Protein AF-A0A060Z8D7-F1 (afdb_monomer_lite)

Sequence (188 aa):
MSFTVFEPTCLRERLALNVFVTTDNEGQGTLQDNYASASVDVKLPINIVVKGGDSSQYITFPDHKLLEHIYMVENFGDVAAPVNVTFVIPVELDSGYLWNVSLPQTDNSRGKCERKEVFSKQEKNTLFYQHCSGVICHVVGCTIGLSSNNQPTIFKFVGNVSRNSEVRIIVTSYIRFMLLNNVCKHMF

Foldseek 3Di:
DDDDDDCLVPDDQKDKDKFFDDDPPDPPDDDPPRIDMDIDGRDFDKDKDKDWDDWDQWAWPPVGFKGKTKMWIWIQGQDKDKFKKKKKFFQQFPPAKGWPKDFWDWPDPFKDKDKDWDDLDDDPPDPNCVQQPPTTIIMIIMIGIHHNPGDITMTMIMTGIDHPDRDGDIDRTPRDMDIDGPPPPPDD

pLDDT: mean 73.69, std 17.07, range [25.33, 92.94]

Radius of gyration: 25.99 Å; chains: 1; bounding box: 63×30×80 Å

InterPro domains:
  IPR032695 Integrin domain superfamily [SSF69179] (66-156)
  IPR048633 Integrin alpha-X-like, third Ig-like domain [PF21520] (46-163)

Secondary structure (DSSP, 8-state):
-----S-GGGS-SEEEEEEE---TT--SS--TTSEEEEEEE------EEEEE-S----EEETT--EEEEEEEEEE-SSS-EEEEEEEEEESEEGGGEEEEEPPPEESSS-EEEEEEEE-TTS-TTSTTHHHHTTS-EEEEEEEEEE-SS--PEEEEEEEEEEESS---EEE------EEEEE------

Organism: Oncorhynchus mykiss (NCBI:txid8022)

Structure (mmCIF, N/CA/C/O backbone):
data_AF-A0A060Z8D7-F1
#
_entry.id   AF-A0A060Z8D7-F1
#
loop_
_atom_site.group_PDB
_atom_site.id
_atom_site.type_symbol
_atom_site.label_atom_id
_atom_site.label_alt_id
_atom_site.label_comp_id
_atom_site.label_asym_id
_atom_site.label_entity_id
_atom_site.label_seq_id
_atom_site.pdbx_PDB_ins_code
_atom_site.Cartn_x
_atom_site.Cartn_y
_atom_site.Cartn_z
_atom_site.occupancy
_atom_site.B_iso_or_equiv
_atom_site.auth_seq_id
_atom_site.auth_comp_id
_atom_site.auth_asym_id
_atom_site.auth_atom_id
_atom_site.pdbx_PDB_model_num
ATOM 1 N N . MET A 1 1 ? 15.139 -8.809 -36.696 1.00 66.69 1 MET A N 1
ATOM 2 C CA . MET A 1 1 ? 16.109 -8.796 -35.580 1.00 66.69 1 MET A CA 1
ATOM 3 C C . MET A 1 1 ? 15.331 -8.567 -34.296 1.00 66.69 1 MET A C 1
ATOM 5 O O . MET A 1 1 ? 14.403 -7.769 -34.325 1.00 66.69 1 MET A O 1
ATOM 9 N N . SER A 1 2 ? 15.645 -9.283 -33.220 1.00 86.38 2 SER A N 1
ATOM 10 C CA . SER A 1 2 ? 14.956 -9.168 -31.928 1.00 86.38 2 SER A CA 1
ATOM 11 C C . SER A 1 2 ? 15.980 -9.169 -30.801 1.00 86.38 2 SER A C 1
ATOM 13 O O . SER A 1 2 ? 16.958 -9.911 -30.869 1.00 86.38 2 SER A O 1
ATOM 15 N N . PHE A 1 3 ? 15.736 -8.361 -29.773 1.00 85.25 3 PHE A N 1
ATOM 16 C CA . PHE A 1 3 ? 16.567 -8.277 -28.576 1.00 85.25 3 PHE A CA 1
ATOM 17 C C . PHE A 1 3 ? 15.751 -8.730 -27.364 1.00 85.25 3 PHE A C 1
ATOM 19 O O . PHE A 1 3 ? 14.566 -8.410 -27.270 1.00 85.25 3 PHE A O 1
ATOM 26 N N . THR A 1 4 ? 16.394 -9.437 -26.437 1.00 88.00 4 THR A N 1
ATOM 27 C CA . THR A 1 4 ? 15.800 -9.862 -25.162 1.00 88.00 4 THR A CA 1
ATOM 28 C C . THR A 1 4 ? 16.601 -9.252 -24.020 1.00 88.00 4 THR A C 1
ATOM 30 O O . THR A 1 4 ? 17.830 -9.283 -24.039 1.00 88.00 4 THR A O 1
ATOM 33 N N . VAL A 1 5 ? 15.906 -8.703 -23.025 1.00 84.31 5 VAL A N 1
ATOM 34 C CA . VAL A 1 5 ? 16.510 -8.115 -21.824 1.00 84.31 5 VAL A CA 1
ATOM 35 C C . VAL A 1 5 ? 16.409 -9.124 -20.682 1.00 84.31 5 VAL A C 1
ATOM 37 O O . VAL A 1 5 ? 15.304 -9.524 -20.329 1.00 84.31 5 VAL A O 1
ATOM 40 N N . PHE A 1 6 ? 17.545 -9.528 -20.107 1.00 78.19 6 PHE A N 1
ATOM 41 C CA . PHE A 1 6 ? 17.598 -10.560 -19.060 1.00 78.19 6 PHE A CA 1
ATOM 42 C C . PHE A 1 6 ? 17.633 -10.006 -17.623 1.00 78.19 6 PHE A C 1
ATOM 44 O O . PHE A 1 6 ? 17.295 -10.730 -16.696 1.00 78.19 6 PHE A O 1
ATOM 51 N N . GLU A 1 7 ? 17.955 -8.722 -17.430 1.00 81.31 7 GLU A N 1
ATOM 52 C CA . GLU A 1 7 ? 18.023 -8.080 -16.105 1.00 81.31 7 GLU A CA 1
ATOM 53 C C . GLU A 1 7 ? 17.434 -6.658 -16.145 1.00 81.31 7 GLU A C 1
ATOM 55 O O . GLU A 1 7 ? 18.165 -5.664 -16.117 1.00 81.31 7 GLU A O 1
ATOM 60 N N . PRO A 1 8 ? 16.100 -6.516 -16.243 1.00 76.69 8 PRO A N 1
ATOM 61 C CA . PRO A 1 8 ? 15.471 -5.202 -16.363 1.00 76.69 8 PRO A CA 1
ATOM 62 C C . PRO A 1 8 ? 15.693 -4.318 -15.126 1.00 76.69 8 PRO A C 1
ATOM 64 O O . PRO A 1 8 ? 15.663 -3.099 -15.243 1.00 76.69 8 PRO A O 1
ATOM 67 N N . THR A 1 9 ? 15.963 -4.906 -13.958 1.00 76.50 9 THR A N 1
ATOM 68 C CA . THR A 1 9 ? 16.245 -4.197 -12.698 1.00 76.50 9 THR A CA 1
ATOM 69 C C . THR A 1 9 ? 17.566 -3.430 -12.699 1.00 76.50 9 THR A C 1
ATOM 71 O O . THR A 1 9 ? 17.699 -2.462 -11.955 1.00 76.50 9 THR A O 1
ATOM 74 N N . CYS A 1 10 ? 18.528 -3.829 -13.534 1.00 80.25 10 CYS A N 1
ATOM 75 C CA . CYS A 1 10 ? 19.809 -3.139 -13.703 1.00 80.25 10 CYS A CA 1
ATOM 76 C C . CYS A 1 10 ? 19.703 -1.933 -14.653 1.00 80.25 10 CYS A C 1
ATOM 78 O O . CYS A 1 10 ? 20.641 -1.137 -14.762 1.00 80.25 10 CYS A O 1
ATOM 80 N N . LEU A 1 11 ? 18.581 -1.798 -15.366 1.00 82.62 11 LEU A N 1
ATOM 81 C CA . LEU A 1 11 ? 18.357 -0.697 -16.289 1.00 82.62 11 LEU A CA 1
ATOM 82 C C . LEU A 1 11 ? 17.953 0.575 -15.540 1.00 82.62 11 LEU A C 1
ATOM 84 O O . LEU A 1 11 ? 17.251 0.553 -14.531 1.00 82.62 11 LEU A O 1
ATOM 88 N N . ARG A 1 12 ? 18.398 1.713 -16.077 1.00 82.94 12 ARG A N 1
ATOM 89 C CA . ARG A 1 12 ? 17.943 3.038 -15.641 1.00 82.94 12 ARG A CA 1
ATOM 90 C C . ARG A 1 12 ? 16.541 3.313 -16.185 1.00 82.94 12 ARG A C 1
ATOM 92 O O . ARG A 1 12 ? 15.994 2.520 -16.937 1.00 82.94 12 ARG A O 1
ATOM 99 N N . GLU A 1 13 ? 16.009 4.491 -15.877 1.00 86.44 13 GLU A N 1
ATOM 100 C CA . GLU A 1 13 ? 14.692 4.964 -16.330 1.00 86.44 13 GLU A CA 1
ATOM 101 C C . GLU A 1 13 ? 14.484 4.882 -17.850 1.00 86.44 13 GLU A C 1
ATOM 103 O O . GLU A 1 13 ? 13.353 4.743 -18.310 1.00 86.44 13 GLU A O 1
ATOM 108 N N . ARG A 1 14 ? 15.564 4.954 -18.640 1.00 89.75 14 ARG A N 1
ATOM 109 C CA . ARG A 1 14 ? 15.523 4.848 -20.100 1.00 89.75 14 ARG A CA 1
ATOM 110 C C . ARG A 1 14 ? 16.598 3.913 -20.629 1.00 89.75 14 ARG A C 1
ATOM 112 O O . ARG A 1 14 ? 17.764 4.012 -20.246 1.00 89.75 14 ARG A O 1
ATOM 119 N N . LEU A 1 15 ? 16.202 3.065 -21.571 1.00 90.00 15 LEU A N 1
ATOM 120 C CA . LEU A 1 15 ? 17.093 2.267 -22.402 1.00 90.00 15 LEU A CA 1
ATOM 121 C C . LEU A 1 15 ? 17.320 3.009 -23.721 1.00 90.00 15 LEU A C 1
ATOM 123 O O . LEU A 1 15 ? 16.375 3.194 -24.485 1.00 90.00 15 LEU A O 1
ATOM 127 N N . ALA A 1 16 ? 18.555 3.433 -23.983 1.00 91.50 16 ALA A N 1
ATOM 128 C CA . ALA A 1 16 ? 18.935 4.052 -25.249 1.00 91.50 16 ALA A CA 1
ATOM 129 C C . ALA A 1 16 ? 19.430 2.988 -26.238 1.00 91.50 16 ALA A C 1
ATOM 131 O O . ALA A 1 16 ? 20.279 2.164 -25.896 1.00 91.50 16 ALA A O 1
ATOM 132 N N . LEU A 1 17 ? 18.912 3.028 -27.462 1.00 90.94 17 LEU A N 1
ATOM 133 C CA . LEU A 1 17 ? 19.346 2.214 -28.586 1.00 90.94 17 LEU A CA 1
ATOM 134 C C . LEU A 1 17 ? 19.958 3.133 -29.638 1.00 90.94 17 LEU A C 1
ATOM 136 O O . LEU A 1 17 ? 19.270 3.992 -30.181 1.00 90.94 17 LEU A O 1
ATOM 140 N N . ASN A 1 18 ? 21.231 2.906 -29.941 1.00 91.56 18 ASN A N 1
ATOM 141 C CA . ASN A 1 18 ? 21.975 3.645 -30.950 1.00 91.56 18 ASN A CA 1
ATOM 142 C C . ASN A 1 18 ? 22.331 2.694 -32.091 1.00 91.56 18 ASN A C 1
ATOM 144 O O . ASN A 1 18 ? 22.873 1.616 -31.846 1.00 91.56 18 ASN A O 1
ATOM 148 N N . VAL A 1 19 ? 22.026 3.090 -33.322 1.00 89.62 19 VAL A N 1
ATOM 149 C CA . VAL A 1 19 ? 22.274 2.296 -34.525 1.00 89.62 19 VAL A CA 1
ATOM 150 C C . VAL A 1 19 ? 23.128 3.114 -35.479 1.00 89.62 19 VAL A C 1
ATOM 152 O O . VAL A 1 19 ? 22.835 4.280 -35.736 1.00 89.62 19 VAL A O 1
ATOM 155 N N . PHE A 1 20 ? 24.171 2.475 -36.000 1.00 88.75 20 PHE A N 1
ATOM 156 C CA . PHE A 1 20 ? 25.057 3.029 -37.013 1.00 88.75 20 PHE A CA 1
ATOM 157 C C . PHE A 1 20 ? 25.042 2.112 -38.229 1.00 88.75 20 PHE A C 1
ATOM 159 O O . PHE A 1 20 ? 25.075 0.887 -38.081 1.00 88.75 20 PHE A O 1
ATOM 166 N N . VAL A 1 21 ? 25.003 2.702 -39.417 1.00 85.75 21 VAL A N 1
ATOM 167 C CA . VAL A 1 21 ? 25.183 1.986 -40.681 1.00 85.75 21 VAL A CA 1
ATOM 168 C C . VAL A 1 21 ? 26.556 2.348 -41.231 1.00 85.75 21 VAL A C 1
ATOM 170 O O . VAL A 1 21 ? 26.904 3.519 -41.301 1.00 85.75 21 VAL A O 1
ATOM 173 N N . THR A 1 22 ? 27.345 1.344 -41.599 1.00 81.00 22 THR A N 1
ATOM 174 C CA . THR A 1 22 ? 28.684 1.530 -42.173 1.00 81.00 22 THR A CA 1
ATOM 175 C C . THR A 1 22 ? 28.774 0.786 -43.496 1.00 81.00 22 THR A C 1
ATOM 177 O O . THR A 1 22 ? 28.262 -0.332 -43.600 1.00 81.00 22 THR A O 1
ATOM 180 N N . THR A 1 23 ? 29.446 1.366 -44.491 1.00 80.06 23 THR A N 1
ATOM 181 C CA . THR A 1 23 ? 29.718 0.694 -45.774 1.00 80.06 23 THR A CA 1
ATOM 182 C C . THR A 1 23 ? 31.203 0.750 -46.114 1.00 80.06 23 THR A C 1
ATOM 184 O O . THR A 1 23 ? 31.882 1.709 -45.765 1.00 80.06 23 THR A O 1
ATOM 187 N N . ASP A 1 24 ? 31.711 -0.228 -46.861 1.00 81.81 24 ASP A N 1
ATOM 188 C CA . ASP A 1 24 ? 33.124 -0.238 -47.276 1.00 81.81 24 ASP A CA 1
ATOM 189 C C . ASP A 1 24 ? 33.464 0.855 -48.317 1.00 81.81 24 ASP A C 1
ATOM 191 O O . ASP A 1 24 ? 34.633 1.092 -48.613 1.00 81.81 24 ASP A O 1
ATOM 195 N N . ASN A 1 25 ? 32.451 1.537 -48.871 1.00 75.94 25 ASN A N 1
ATOM 196 C CA . ASN A 1 25 ? 32.604 2.625 -49.846 1.00 75.94 25 ASN A CA 1
ATOM 197 C C . ASN A 1 25 ? 32.671 4.017 -49.195 1.00 75.94 25 ASN A C 1
ATOM 199 O O . ASN A 1 25 ? 32.851 5.023 -49.883 1.00 75.94 25 ASN A O 1
ATOM 203 N N . GLU A 1 26 ? 32.491 4.092 -47.880 1.00 67.88 26 GLU A N 1
ATOM 204 C CA . GLU A 1 26 ? 32.531 5.332 -47.121 1.00 67.88 26 GLU A CA 1
ATOM 205 C C . GLU A 1 26 ? 33.989 5.694 -46.763 1.00 67.88 26 GLU A C 1
ATOM 207 O O . GLU A 1 26 ? 34.658 4.999 -46.002 1.00 67.88 26 GLU A O 1
ATOM 212 N N . GLY A 1 27 ? 34.517 6.785 -47.336 1.00 66.12 27 GLY A N 1
ATOM 213 C CA . GLY A 1 27 ? 35.836 7.330 -46.967 1.00 66.12 27 GLY A CA 1
ATOM 214 C C . GLY A 1 27 ? 35.856 7.951 -45.556 1.00 66.12 27 GLY A C 1
ATOM 215 O O . GLY A 1 27 ? 34.818 8.049 -44.913 1.00 66.12 27 GLY A O 1
ATOM 216 N N . GLN A 1 28 ? 37.016 8.440 -45.082 1.00 60.34 28 GLN A N 1
ATOM 217 C CA . GLN A 1 28 ? 37.244 8.992 -43.717 1.00 60.34 28 GLN A CA 1
ATOM 218 C C . GLN A 1 28 ? 36.397 10.231 -43.301 1.00 60.34 28 GLN A C 1
ATOM 220 O O . GLN A 1 28 ? 36.697 10.884 -42.304 1.00 60.34 28 GLN A O 1
ATOM 225 N N . GLY A 1 29 ? 35.330 10.563 -44.022 1.00 61.56 29 GLY A N 1
ATOM 226 C CA . GLY A 1 29 ? 34.386 11.625 -43.682 1.00 61.56 29 GLY A CA 1
ATOM 227 C C . GLY A 1 29 ? 32.976 11.234 -44.107 1.00 61.56 29 GLY A C 1
ATOM 228 O O . GLY A 1 29 ? 32.523 11.634 -45.175 1.00 61.56 29 GLY A O 1
ATOM 229 N N . THR A 1 30 ? 32.309 10.416 -43.298 1.00 59.47 30 THR A N 1
ATOM 230 C CA . THR A 1 30 ? 30.947 9.925 -43.552 1.00 59.47 30 THR A CA 1
ATOM 231 C C . THR A 1 30 ? 29.884 10.920 -43.093 1.00 59.47 30 THR A C 1
ATOM 233 O O . THR A 1 30 ? 30.077 11.648 -42.117 1.00 59.47 30 THR A O 1
ATOM 236 N N . LEU A 1 31 ? 28.774 10.966 -43.831 1.00 64.00 31 LEU A N 1
ATOM 237 C CA . LEU A 1 31 ? 27.649 11.891 -43.668 1.00 64.00 31 LEU A CA 1
ATOM 238 C C . LEU A 1 31 ? 26.934 11.688 -42.313 1.00 64.00 31 LEU A C 1
ATOM 240 O O . LEU A 1 31 ? 26.904 10.589 -41.768 1.00 64.00 31 LEU A O 1
ATOM 244 N N . GLN A 1 32 ? 26.354 12.759 -41.754 1.00 66.06 32 GLN A N 1
ATOM 245 C CA . GLN A 1 32 ? 25.677 12.752 -40.439 1.00 66.06 32 GLN A CA 1
ATOM 246 C C . GLN A 1 32 ? 24.381 11.914 -40.385 1.00 66.06 32 GLN A C 1
ATOM 248 O O . GLN A 1 32 ? 23.737 11.853 -39.339 1.00 66.06 32 GLN A O 1
ATOM 253 N N . ASP A 1 33 ? 23.966 11.302 -41.492 1.00 76.62 33 ASP A N 1
ATOM 254 C CA . ASP A 1 33 ? 22.702 10.578 -41.651 1.00 76.62 33 ASP A CA 1
ATOM 255 C C . ASP A 1 33 ? 22.818 9.060 -41.432 1.00 76.62 33 ASP A C 1
ATOM 257 O O . ASP A 1 33 ? 21.812 8.353 -41.474 1.00 76.62 33 ASP A O 1
ATOM 261 N N . ASN A 1 34 ? 24.013 8.546 -41.132 1.00 85.19 34 ASN A N 1
ATOM 262 C CA . ASN A 1 34 ? 24.239 7.123 -40.869 1.00 85.19 34 ASN A CA 1
ATOM 263 C C . ASN A 1 34 ? 23.949 6.695 -39.417 1.00 85.19 34 ASN A C 1
ATOM 265 O O . ASN A 1 34 ? 24.181 5.538 -39.051 1.00 85.19 34 ASN A O 1
ATOM 269 N N . TYR A 1 35 ? 23.442 7.618 -38.598 1.00 88.69 35 TYR A N 1
ATOM 270 C CA . TYR A 1 35 ? 23.151 7.419 -37.186 1.00 88.69 35 TYR A CA 1
ATOM 271 C C . TYR A 1 35 ? 21.669 7.614 -36.881 1.00 88.69 35 TYR A C 1
ATOM 273 O O . TYR A 1 35 ? 21.059 8.617 -37.251 1.00 88.69 35 TYR A O 1
ATOM 281 N N . ALA A 1 36 ? 21.116 6.691 -36.103 1.00 90.69 36 ALA A N 1
ATOM 282 C CA . ALA A 1 36 ? 19.812 6.853 -35.485 1.00 90.69 36 ALA A CA 1
ATOM 283 C C . ALA A 1 36 ? 19.875 6.469 -34.009 1.00 90.69 36 ALA A C 1
ATOM 285 O O . ALA A 1 36 ? 20.537 5.500 -33.628 1.00 90.69 36 ALA A O 1
ATOM 286 N N . SER A 1 37 ? 19.132 7.200 -33.182 1.00 92.94 37 SER A N 1
ATOM 287 C CA . SER A 1 37 ? 18.909 6.838 -31.789 1.00 92.94 37 SER A CA 1
ATOM 288 C C . SER A 1 37 ? 17.428 6.764 -31.458 1.00 92.94 37 SER A C 1
ATOM 290 O O . SER A 1 37 ? 16.600 7.515 -31.975 1.00 92.94 37 SER A O 1
ATOM 292 N N . ALA A 1 38 ? 17.100 5.840 -30.567 1.00 92.69 38 ALA A N 1
ATOM 293 C CA . ALA A 1 38 ? 15.785 5.700 -29.972 1.00 92.69 38 ALA A CA 1
ATOM 294 C C . ALA A 1 38 ? 15.936 5.451 -28.471 1.00 92.69 38 ALA A C 1
ATOM 296 O O . ALA A 1 38 ? 16.968 4.971 -28.004 1.00 92.69 38 ALA A O 1
ATOM 297 N N . SER A 1 39 ? 14.895 5.759 -27.705 1.00 92.81 39 SER A N 1
ATOM 298 C CA . SER A 1 39 ? 14.850 5.455 -26.278 1.00 92.81 39 SER A CA 1
ATOM 299 C C . SER A 1 39 ? 13.537 4.799 -25.902 1.00 92.81 39 SER A C 1
ATOM 301 O O . SER A 1 39 ? 12.485 5.191 -26.404 1.00 92.81 39 SER A O 1
ATOM 303 N N . VAL A 1 40 ? 13.601 3.849 -24.978 1.00 91.12 40 VAL A N 1
ATOM 304 C CA . VAL A 1 40 ? 12.431 3.183 -24.409 1.00 91.12 40 VAL A CA 1
ATOM 305 C C . VAL A 1 40 ? 12.409 3.446 -22.912 1.00 91.12 40 VAL A C 1
ATOM 307 O O . VAL A 1 40 ? 13.414 3.222 -22.234 1.00 91.12 40 VAL A O 1
ATOM 310 N N . ASP A 1 41 ? 11.277 3.928 -22.400 1.00 91.12 41 ASP A N 1
ATOM 311 C CA . ASP A 1 41 ? 11.088 4.089 -20.959 1.00 91.12 41 ASP A CA 1
ATOM 312 C C . ASP A 1 41 ? 11.029 2.712 -20.290 1.00 91.12 41 ASP A C 1
ATOM 314 O O . ASP A 1 41 ? 10.267 1.826 -20.691 1.00 91.12 41 ASP A O 1
ATOM 318 N N . VAL A 1 42 ? 11.834 2.534 -19.249 1.00 88.25 42 VAL A N 1
ATOM 319 C CA . VAL A 1 42 ? 11.901 1.300 -18.475 1.00 88.25 42 VAL A CA 1
ATOM 320 C C . VAL A 1 42 ? 10.947 1.422 -17.299 1.00 88.25 42 VAL A C 1
ATOM 322 O O . VAL A 1 42 ? 11.085 2.297 -16.446 1.00 88.25 42 VAL A O 1
ATOM 325 N N . LYS A 1 43 ? 9.974 0.514 -17.236 1.00 85.06 43 LYS A N 1
ATOM 326 C CA . LYS A 1 43 ? 9.065 0.375 -16.097 1.00 85.06 43 LYS A CA 1
ATOM 327 C C . LYS A 1 43 ? 9.290 -0.978 -15.450 1.00 85.06 43 LYS A C 1
ATOM 329 O O . LYS A 1 43 ? 9.245 -2.005 -16.124 1.00 85.06 43 LYS A O 1
ATOM 334 N N . LEU A 1 44 ? 9.528 -0.964 -14.144 1.00 82.81 44 LEU A N 1
ATOM 335 C CA . LEU A 1 44 ? 9.738 -2.178 -13.371 1.00 82.81 44 LEU A CA 1
ATOM 336 C C . LEU A 1 44 ? 8.393 -2.738 -12.893 1.00 82.81 44 LEU A C 1
ATOM 338 O O . LEU A 1 44 ? 7.577 -1.980 -12.357 1.00 82.81 44 LEU A O 1
ATOM 342 N N . PRO A 1 45 ? 8.135 -4.042 -13.079 1.00 80.94 45 PRO A N 1
ATOM 343 C CA . PRO A 1 45 ? 6.914 -4.658 -12.594 1.00 80.94 45 PRO A CA 1
ATOM 344 C C . PRO A 1 45 ? 6.967 -4.768 -11.066 1.00 80.94 45 PRO A C 1
ATOM 346 O O . PRO A 1 45 ? 7.843 -5.419 -10.502 1.00 80.94 45 PRO A O 1
ATOM 349 N N . ILE A 1 46 ? 6.002 -4.141 -10.400 1.00 83.50 46 ILE A N 1
ATOM 350 C CA . ILE A 1 46 ? 5.753 -4.295 -8.964 1.00 83.50 46 ILE A CA 1
ATOM 351 C C . ILE A 1 46 ? 4.385 -4.948 -8.777 1.00 83.50 46 ILE A C 1
ATOM 353 O O . ILE A 1 46 ? 3.451 -4.657 -9.527 1.00 83.50 46 ILE A O 1
ATOM 357 N N . ASN A 1 47 ? 4.253 -5.827 -7.786 1.00 86.94 47 ASN A N 1
ATOM 358 C CA . ASN A 1 47 ? 3.000 -6.527 -7.515 1.00 86.94 47 ASN A CA 1
ATOM 359 C C . ASN A 1 47 ? 2.701 -6.484 -6.018 1.00 86.94 47 ASN A C 1
ATOM 361 O O . ASN A 1 47 ? 3.175 -7.318 -5.254 1.00 86.94 47 ASN A O 1
ATOM 365 N N . ILE A 1 48 ? 1.935 -5.480 -5.599 1.00 85.38 48 ILE A N 1
ATOM 366 C CA . ILE A 1 48 ? 1.635 -5.241 -4.188 1.00 85.38 48 ILE A CA 1
ATOM 367 C C . ILE A 1 48 ? 0.238 -5.766 -3.880 1.00 85.38 48 ILE A C 1
ATOM 369 O O . ILE A 1 48 ? -0.745 -5.348 -4.493 1.00 85.38 48 ILE A O 1
ATOM 373 N N . VAL A 1 49 ? 0.151 -6.641 -2.886 1.00 87.19 49 VAL A N 1
ATOM 374 C CA . VAL A 1 49 ? -1.096 -7.227 -2.406 1.00 87.19 49 VAL A CA 1
ATOM 375 C C . VAL A 1 49 ? -1.339 -6.791 -0.971 1.00 87.19 49 VAL A C 1
ATOM 377 O O . VAL A 1 49 ? -0.430 -6.738 -0.144 1.00 87.19 49 VAL A O 1
ATOM 380 N N . VAL A 1 50 ? -2.600 -6.496 -0.676 1.00 86.25 50 VAL A N 1
ATOM 381 C CA . VAL A 1 50 ? -3.061 -6.117 0.653 1.00 86.25 50 VAL A CA 1
ATOM 382 C C . VAL A 1 50 ? -4.105 -7.125 1.113 1.00 86.25 50 VAL A C 1
ATOM 384 O O . VAL A 1 50 ? -5.042 -7.425 0.374 1.00 86.25 50 VAL A O 1
ATOM 387 N N . LYS A 1 51 ? -3.942 -7.656 2.324 1.00 86.75 51 LYS A N 1
ATOM 388 C CA . LYS A 1 51 ? -4.811 -8.686 2.907 1.00 86.75 51 LYS A CA 1
ATOM 389 C C . LYS A 1 51 ? -5.225 -8.291 4.323 1.00 86.75 51 LYS A C 1
ATOM 391 O O . LYS A 1 51 ? -4.456 -7.651 5.040 1.00 86.75 51 LYS A O 1
ATOM 396 N N . GLY A 1 52 ? -6.429 -8.690 4.726 1.00 82.75 52 GLY A N 1
ATOM 397 C CA . GLY A 1 52 ? -6.814 -8.705 6.138 1.00 82.75 52 GLY A CA 1
ATOM 398 C C . GLY A 1 52 ? -6.194 -9.918 6.833 1.00 82.75 52 GLY A C 1
ATOM 399 O O . GLY A 1 52 ? -6.163 -10.999 6.249 1.00 82.75 52 GLY A O 1
ATOM 400 N N . GLY A 1 53 ? -5.679 -9.721 8.044 1.00 83.88 53 GLY A N 1
ATOM 401 C CA . GLY A 1 53 ? -5.239 -10.794 8.936 1.00 83.88 53 GLY A CA 1
ATOM 402 C C . GLY A 1 53 ? -6.326 -11.191 9.937 1.00 83.88 53 GLY A C 1
ATOM 403 O O . GLY A 1 53 ? -7.471 -10.735 9.842 1.00 83.88 53 GLY A O 1
ATOM 404 N N . ASP A 1 54 ? -5.941 -11.994 10.928 1.00 86.25 54 ASP A N 1
ATOM 405 C CA . ASP A 1 54 ? -6.826 -12.493 11.988 1.00 86.25 54 ASP A CA 1
ATOM 406 C C . ASP A 1 54 ? -7.284 -11.361 12.914 1.00 86.25 54 ASP A C 1
ATOM 408 O O . ASP A 1 54 ? -6.672 -11.043 13.929 1.00 86.25 54 ASP A O 1
ATOM 412 N N . SER A 1 55 ? -8.372 -10.707 12.517 1.00 86.06 55 SER A N 1
ATOM 413 C CA . SER A 1 55 ? -8.964 -9.586 13.240 1.00 86.06 55 SER A CA 1
ATOM 414 C C . SER A 1 55 ? -10.063 -10.058 14.191 1.00 86.06 55 SER A C 1
ATOM 416 O O . SER A 1 55 ? -10.678 -11.109 14.001 1.00 86.06 55 SER A O 1
ATOM 418 N N . SER A 1 56 ? -10.358 -9.239 15.197 1.00 82.88 56 SER A N 1
ATOM 419 C CA . SER A 1 56 ? -11.508 -9.431 16.078 1.00 82.88 56 SER A CA 1
ATOM 420 C C . SER A 1 56 ? -12.802 -9.433 15.263 1.00 82.88 56 SER A C 1
ATOM 422 O O . SER A 1 56 ? -13.101 -8.469 14.561 1.00 82.88 56 SER A O 1
ATOM 424 N N . GLN A 1 57 ? -13.581 -10.511 15.360 1.00 77.69 57 GLN A N 1
ATOM 425 C CA . GLN A 1 57 ? -14.863 -10.620 14.651 1.00 77.69 57 GLN A CA 1
ATOM 426 C C . GLN A 1 57 ? -16.017 -9.973 15.424 1.00 77.69 57 GLN A C 1
ATOM 428 O O . GLN A 1 57 ? -16.960 -9.451 14.834 1.00 77.69 57 GLN A O 1
ATOM 433 N N . TYR A 1 58 ? -15.955 -10.027 16.753 1.00 75.62 58 TYR A N 1
ATOM 434 C CA . TYR A 1 58 ? -16.943 -9.452 17.654 1.00 75.62 58 TYR A CA 1
ATOM 435 C C . TYR A 1 58 ? -16.295 -9.133 19.000 1.00 75.62 58 TYR A C 1
ATOM 437 O O . TYR A 1 58 ? -15.257 -9.694 19.356 1.00 75.62 58 TYR A O 1
ATOM 445 N N . ILE A 1 59 ? -16.944 -8.254 19.761 1.00 78.38 59 ILE A N 1
ATOM 446 C CA . ILE A 1 59 ? -16.589 -7.956 21.148 1.00 78.38 59 ILE A CA 1
ATOM 447 C C . ILE A 1 59 ? -17.828 -8.077 22.040 1.00 78.38 59 ILE A C 1
ATOM 449 O O . ILE A 1 59 ? -18.957 -7.817 21.609 1.00 78.38 59 ILE A O 1
ATOM 453 N N . THR A 1 60 ? -17.623 -8.450 23.300 1.00 73.56 60 THR A N 1
ATOM 454 C CA . THR A 1 60 ? -18.705 -8.581 24.283 1.00 73.56 60 THR A CA 1
ATOM 455 C C . THR A 1 60 ? -18.663 -7.390 25.227 1.00 73.56 60 THR A C 1
ATOM 457 O O . THR A 1 60 ? -17.822 -7.348 26.113 1.00 73.56 60 THR A O 1
ATOM 460 N N . PHE A 1 61 ?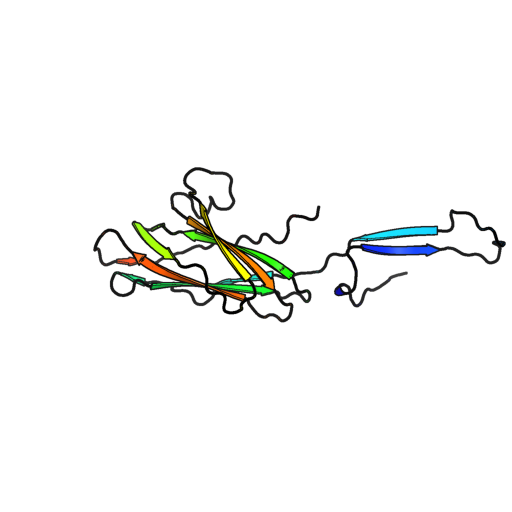 -19.553 -6.410 25.085 1.00 70.88 61 PHE A N 1
ATOM 461 C CA . PHE A 1 61 ? -19.519 -5.217 25.935 1.00 70.88 61 PHE A CA 1
ATOM 462 C C . PHE A 1 61 ? -20.406 -5.374 27.189 1.00 70.88 61 PHE A C 1
ATOM 464 O O . PHE A 1 61 ? -21.557 -5.801 27.058 1.00 70.88 61 PHE A O 1
ATOM 471 N N . PRO A 1 62 ? -19.945 -4.976 28.395 1.00 72.81 62 PRO A N 1
ATOM 472 C CA . PRO A 1 62 ? -18.690 -4.285 28.705 1.00 72.81 62 PRO A CA 1
ATOM 473 C C . PRO A 1 62 ? -17.519 -5.211 29.076 1.00 72.81 62 PRO A C 1
ATOM 475 O O . PRO A 1 62 ? -16.457 -4.697 29.414 1.00 72.81 62 PRO A O 1
ATOM 478 N N . ASP A 1 63 ? -17.695 -6.530 29.055 1.00 74.75 63 ASP A N 1
ATOM 479 C CA . ASP A 1 63 ? -16.733 -7.485 29.627 1.00 74.75 63 ASP A CA 1
ATOM 480 C C . ASP A 1 63 ? -15.409 -7.561 28.829 1.00 74.75 63 ASP A C 1
ATOM 482 O O . ASP A 1 63 ? -14.320 -7.594 29.400 1.00 74.75 63 ASP A O 1
ATOM 486 N N . HIS A 1 64 ? -15.486 -7.488 27.501 1.00 75.38 64 HIS A N 1
ATOM 487 C CA . HIS A 1 64 ? -14.373 -7.465 26.557 1.00 75.38 64 HIS A CA 1
ATOM 488 C C . HIS A 1 64 ? -14.521 -6.273 25.611 1.00 75.38 64 HIS A C 1
ATOM 490 O O . HIS A 1 64 ? -15.360 -6.267 24.714 1.00 75.38 64 HIS A O 1
ATOM 496 N N . LYS A 1 65 ? -13.698 -5.244 25.827 1.00 83.88 65 LYS A N 1
ATOM 497 C CA . LYS A 1 65 ? -13.748 -3.974 25.079 1.00 83.88 65 LYS A CA 1
ATOM 498 C C . LYS A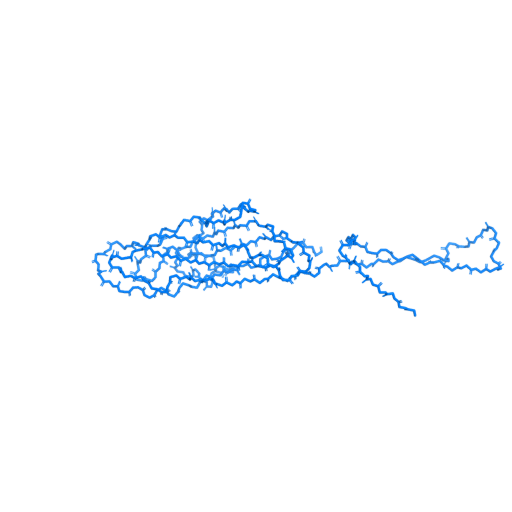 1 65 ? -12.624 -3.817 24.060 1.00 83.88 65 LYS A C 1
ATOM 500 O O . LYS A 1 65 ? -12.630 -2.845 23.314 1.00 83.88 65 LYS A O 1
ATOM 505 N N . LEU A 1 66 ? -11.643 -4.714 24.065 1.00 87.88 66 LEU A N 1
ATOM 506 C CA . LEU A 1 66 ? -10.491 -4.617 23.183 1.00 87.88 66 LEU A CA 1
ATOM 507 C C . LEU A 1 66 ? -10.882 -5.088 21.783 1.00 87.88 66 LEU A C 1
ATOM 509 O O . LEU A 1 66 ? -11.340 -6.214 21.616 1.00 87.88 66 LEU A O 1
ATOM 513 N N . LEU A 1 67 ? -10.689 -4.219 20.801 1.00 86.62 67 LEU A N 1
ATOM 514 C CA . LEU A 1 67 ? -10.935 -4.484 19.395 1.00 86.62 67 LEU A CA 1
ATOM 515 C C . LEU A 1 67 ? -9.609 -4.398 18.637 1.00 86.62 67 LEU A C 1
ATOM 517 O O . LEU A 1 67 ? -8.866 -3.419 18.774 1.00 86.62 67 LEU A O 1
ATOM 521 N N . GLU A 1 68 ? -9.329 -5.427 17.845 1.00 88.81 68 GLU A N 1
ATOM 522 C CA . GLU A 1 68 ? -8.085 -5.587 17.099 1.00 88.81 68 GLU A CA 1
ATOM 523 C C . GLU A 1 68 ? -8.352 -5.836 15.614 1.00 88.81 68 GLU A C 1
ATOM 525 O O . GLU A 1 68 ? -9.164 -6.688 15.258 1.00 88.81 68 GLU A O 1
ATOM 530 N N . HIS A 1 69 ? -7.622 -5.127 14.754 1.00 87.44 69 HIS A N 1
ATOM 531 C CA . HIS A 1 69 ? -7.625 -5.339 13.311 1.00 87.44 69 HIS A CA 1
ATOM 532 C C . HIS A 1 69 ? -6.207 -5.436 12.761 1.00 87.44 69 HIS A C 1
ATOM 534 O O . HIS A 1 69 ? -5.359 -4.584 13.036 1.00 87.44 69 HIS A O 1
ATOM 540 N N . ILE A 1 70 ? -5.975 -6.465 11.949 1.00 88.44 70 ILE A N 1
ATOM 541 C CA . ILE A 1 70 ? -4.670 -6.780 11.373 1.00 88.44 70 ILE A CA 1
ATOM 542 C C . ILE A 1 70 ? -4.736 -6.637 9.854 1.00 88.44 70 ILE A C 1
ATOM 544 O O . ILE A 1 70 ? -5.646 -7.159 9.211 1.00 88.44 70 ILE A O 1
ATOM 548 N N . TYR A 1 71 ? -3.734 -5.975 9.280 1.00 87.75 71 TYR A N 1
ATOM 549 C CA . TYR A 1 71 ? -3.523 -5.870 7.838 1.00 87.75 71 TYR A CA 1
ATOM 550 C C . TYR A 1 71 ? -2.127 -6.327 7.466 1.00 87.75 71 TYR A C 1
ATOM 552 O O . TYR A 1 71 ? -1.167 -6.066 8.184 1.00 87.75 71 TYR A O 1
ATOM 560 N N . MET A 1 72 ? -2.011 -6.963 6.310 1.00 88.00 72 MET A N 1
ATOM 561 C CA . MET A 1 72 ? -0.747 -7.428 5.758 1.00 88.00 72 MET A CA 1
ATOM 562 C C . MET A 1 72 ? -0.565 -6.809 4.378 1.00 88.00 72 MET A C 1
ATOM 564 O O . MET A 1 72 ? -1.443 -6.931 3.523 1.00 88.00 72 MET A O 1
ATOM 568 N N . VAL A 1 73 ? 0.566 -6.142 4.169 1.00 87.50 73 VAL A N 1
ATOM 569 C CA . VAL A 1 73 ? 0.956 -5.572 2.876 1.00 87.50 73 VAL A CA 1
ATOM 570 C C . VAL A 1 73 ? 2.201 -6.295 2.394 1.00 87.50 73 VAL A C 1
ATOM 572 O O . VAL A 1 73 ? 3.217 -6.316 3.083 1.00 87.50 73 VAL A O 1
ATOM 575 N N . GLU A 1 74 ? 2.126 -6.894 1.216 1.00 87.44 74 GLU A N 1
ATOM 576 C CA . GLU A 1 74 ? 3.138 -7.804 0.691 1.00 87.44 74 GLU A CA 1
ATOM 577 C C . GLU A 1 74 ? 3.465 -7.441 -0.757 1.00 87.44 74 GLU A C 1
ATOM 579 O O . GLU A 1 74 ? 2.573 -7.081 -1.523 1.00 87.44 74 GLU A O 1
ATOM 584 N N . ASN A 1 75 ? 4.739 -7.533 -1.137 1.00 87.00 75 ASN A N 1
ATOM 585 C CA . ASN A 1 75 ? 5.168 -7.398 -2.524 1.00 87.00 75 ASN A CA 1
ATOM 586 C C . ASN A 1 75 ? 5.524 -8.782 -3.073 1.00 87.00 75 ASN A C 1
ATOM 588 O O . ASN A 1 75 ? 6.496 -9.382 -2.630 1.00 87.00 75 ASN A O 1
ATOM 592 N N . PHE A 1 76 ? 4.717 -9.251 -4.022 1.00 86.25 76 PHE A N 1
ATOM 593 C CA . PHE A 1 76 ? 4.899 -10.481 -4.796 1.00 86.25 76 PHE A CA 1
ATOM 594 C C . PHE A 1 76 ? 5.747 -10.271 -6.057 1.00 86.25 76 PHE A C 1
ATOM 596 O O . PHE A 1 76 ? 5.909 -11.198 -6.846 1.00 86.25 76 PHE A O 1
ATOM 603 N N . GLY A 1 77 ? 6.191 -9.039 -6.317 1.00 83.56 77 GLY A N 1
ATOM 604 C CA . GLY A 1 77 ? 7.050 -8.717 -7.449 1.00 83.56 77 GLY A CA 1
ATOM 605 C C . GLY A 1 77 ? 8.527 -8.888 -7.111 1.00 83.56 77 GLY A C 1
ATOM 606 O O . GLY A 1 77 ? 8.939 -8.762 -5.960 1.00 83.56 77 GLY A O 1
ATOM 607 N N . ASP A 1 78 ? 9.340 -9.072 -8.148 1.00 83.12 78 ASP A N 1
ATOM 608 C CA . ASP A 1 78 ? 10.789 -9.275 -8.017 1.00 83.12 78 ASP A CA 1
ATOM 609 C C . ASP A 1 78 ? 11.558 -7.987 -7.666 1.00 83.12 78 ASP A C 1
ATOM 611 O O . ASP A 1 78 ? 12.752 -8.014 -7.359 1.00 83.12 78 ASP A O 1
ATOM 615 N N . VAL A 1 79 ? 10.872 -6.840 -7.681 1.00 85.00 79 VAL A N 1
ATOM 616 C CA . VAL A 1 79 ? 11.457 -5.512 -7.478 1.00 85.00 79 VAL A CA 1
ATOM 617 C C . VAL A 1 79 ? 10.982 -4.914 -6.164 1.00 85.00 79 VAL A C 1
ATOM 619 O O . VAL A 1 79 ? 9.784 -4.726 -5.962 1.00 85.00 79 VAL A O 1
ATOM 622 N N . ALA A 1 80 ? 11.923 -4.582 -5.279 1.00 85.75 80 ALA A N 1
ATOM 623 C CA . ALA A 1 80 ? 11.630 -3.867 -4.041 1.00 85.75 80 ALA A CA 1
ATOM 624 C C . ALA A 1 80 ? 11.085 -2.457 -4.331 1.00 85.75 80 ALA A C 1
ATOM 626 O O . ALA A 1 80 ? 11.566 -1.771 -5.232 1.00 85.75 80 ALA A O 1
ATOM 627 N N . ALA A 1 81 ? 10.102 -2.008 -3.550 1.00 82.88 81 ALA A N 1
ATOM 628 C CA . ALA A 1 81 ? 9.427 -0.736 -3.788 1.00 82.88 81 ALA A CA 1
ATOM 629 C C . ALA A 1 81 ? 9.071 -0.012 -2.478 1.00 82.88 81 ALA A C 1
ATOM 631 O O . ALA A 1 81 ? 8.514 -0.632 -1.564 1.00 82.88 81 ALA A O 1
ATOM 632 N N . PRO A 1 82 ? 9.340 1.303 -2.367 1.00 85.06 82 PRO A N 1
ATOM 633 C CA . PRO A 1 82 ? 8.744 2.126 -1.325 1.00 85.06 82 PRO A CA 1
ATOM 634 C C . PRO A 1 82 ? 7.267 2.372 -1.653 1.00 85.06 82 PRO A C 1
ATOM 636 O O . PRO A 1 82 ? 6.923 2.717 -2.785 1.00 85.06 82 PRO A O 1
ATOM 639 N N . VAL A 1 83 ? 6.383 2.211 -0.670 1.00 84.00 83 VAL A N 1
ATOM 640 C CA . VAL A 1 83 ? 4.942 2.416 -0.855 1.00 84.00 83 VAL A CA 1
ATOM 641 C C . VAL A 1 83 ? 4.352 3.262 0.263 1.00 84.00 83 VAL A C 1
ATOM 643 O O . VAL A 1 83 ? 4.780 3.196 1.418 1.00 84.00 83 VAL A O 1
ATOM 646 N N . ASN A 1 84 ? 3.331 4.038 -0.096 1.00 85.69 84 ASN A N 1
ATOM 647 C CA . ASN A 1 84 ? 2.518 4.787 0.848 1.00 85.69 84 ASN A CA 1
ATOM 648 C C . ASN A 1 84 ? 1.186 4.068 1.035 1.00 85.69 84 ASN A C 1
ATOM 650 O O . ASN A 1 84 ? 0.394 3.935 0.102 1.00 85.69 84 ASN A O 1
ATOM 654 N N . VAL A 1 85 ? 0.949 3.622 2.261 1.00 84.50 85 VAL A N 1
ATOM 655 C CA . VAL A 1 85 ? -0.250 2.898 2.666 1.00 84.50 85 VAL A CA 1
ATOM 656 C C . VAL A 1 85 ? -1.112 3.841 3.487 1.00 84.50 85 VAL A C 1
ATOM 658 O O . VAL A 1 85 ? -0.637 4.433 4.452 1.00 84.50 85 VAL A O 1
ATOM 661 N N . THR A 1 86 ? -2.374 4.007 3.101 1.00 83.88 86 THR A N 1
ATOM 662 C CA . THR A 1 86 ? -3.319 4.847 3.846 1.00 83.88 86 THR A CA 1
ATOM 663 C C . THR A 1 86 ? -4.451 3.993 4.387 1.00 83.88 86 THR A C 1
ATOM 665 O O . THR A 1 86 ? -5.148 3.335 3.614 1.00 83.88 86 THR A O 1
ATOM 668 N N . PHE A 1 87 ? -4.636 4.041 5.704 1.00 83.00 87 PHE A N 1
ATOM 669 C CA . PHE A 1 87 ? -5.723 3.396 6.426 1.00 83.00 87 PHE A CA 1
ATOM 670 C C . PHE A 1 87 ? -6.775 4.425 6.813 1.00 83.00 87 PHE A C 1
ATOM 672 O O . PHE A 1 87 ? -6.457 5.487 7.350 1.00 83.00 87 PHE A O 1
ATOM 679 N N . VAL A 1 88 ? -8.032 4.079 6.569 1.00 81.81 88 VAL A N 1
ATOM 680 C CA . VAL A 1 88 ? -9.193 4.885 6.940 1.00 81.81 88 VAL A CA 1
ATOM 681 C C . VAL A 1 88 ? -9.954 4.134 8.017 1.00 81.81 88 VAL A C 1
ATOM 683 O O . VAL A 1 88 ? -10.396 3.008 7.783 1.00 81.81 88 VAL A O 1
ATOM 686 N N . ILE A 1 89 ? -10.057 4.734 9.200 1.00 80.88 89 ILE A N 1
ATOM 687 C CA . ILE A 1 89 ? -10.501 4.046 10.410 1.00 80.88 89 ILE A CA 1
ATOM 688 C C . ILE A 1 89 ? -11.692 4.786 11.017 1.00 80.88 89 ILE A C 1
ATOM 690 O O . ILE A 1 89 ? -11.504 5.919 11.465 1.00 80.88 89 ILE A O 1
ATOM 694 N N . PRO A 1 90 ? -12.890 4.183 11.086 1.00 80.31 90 PRO A N 1
ATOM 695 C CA . PRO A 1 90 ? -14.007 4.785 11.802 1.00 80.31 90 PRO A CA 1
ATOM 696 C C . PRO A 1 90 ? -13.722 4.765 13.306 1.00 80.31 90 PRO A C 1
ATOM 698 O O . PRO A 1 90 ? -13.476 3.708 13.887 1.00 80.31 90 PRO A O 1
ATOM 701 N N . VAL A 1 91 ? -13.737 5.940 13.937 1.00 81.94 91 VAL A N 1
ATOM 702 C CA . VAL A 1 91 ? -13.629 6.051 15.403 1.00 81.94 91 VAL A CA 1
ATOM 703 C C . VAL A 1 91 ? -14.987 6.103 16.074 1.00 81.94 91 VAL A C 1
ATOM 705 O O . VAL A 1 91 ? -15.099 5.785 17.251 1.00 81.94 91 VAL A O 1
ATOM 708 N N . GLU A 1 92 ? -16.020 6.464 15.320 1.00 79.81 92 GLU A N 1
ATOM 709 C CA . GLU A 1 92 ? -17.410 6.301 15.710 1.00 79.81 92 GLU A CA 1
ATOM 710 C C . GLU A 1 92 ? -17.959 5.062 15.001 1.00 79.81 92 GLU A C 1
ATOM 712 O O . GLU A 1 92 ? -18.001 4.991 13.773 1.00 79.81 92 GLU A O 1
ATOM 717 N N . LEU A 1 93 ? -18.304 4.059 15.799 1.00 77.31 93 LEU A N 1
ATOM 718 C CA . LEU A 1 93 ? -18.922 2.815 15.367 1.00 77.31 93 LEU A CA 1
ATOM 719 C C . LEU A 1 93 ? -20.448 2.938 15.475 1.00 77.31 93 LEU A C 1
ATOM 721 O O . LEU A 1 93 ? -20.982 3.833 16.140 1.00 77.31 93 LEU A O 1
ATOM 725 N N . ASP A 1 94 ? -21.157 1.989 14.868 1.00 71.25 94 ASP A N 1
ATOM 726 C CA . ASP A 1 94 ? -22.617 1.919 14.935 1.00 71.25 94 ASP A CA 1
ATOM 727 C C . ASP A 1 94 ? -23.133 1.985 16.380 1.00 71.25 94 ASP A C 1
ATOM 729 O O . ASP A 1 94 ? -22.475 1.560 17.327 1.00 71.25 94 ASP A O 1
ATOM 733 N N . SER A 1 95 ? -24.359 2.477 16.566 1.00 72.75 95 SER A N 1
ATOM 734 C CA . SER A 1 95 ? -25.031 2.519 17.878 1.00 72.75 95 SER A CA 1
ATOM 735 C C . SER A 1 95 ? -24.342 3.382 18.956 1.00 72.75 95 SER A C 1
ATOM 737 O O . SER A 1 95 ? -24.637 3.227 20.151 1.00 72.75 95 SER A O 1
ATOM 739 N N . GLY A 1 96 ? -23.473 4.316 18.551 1.00 75.00 96 GLY A N 1
ATOM 740 C CA . GLY A 1 96 ? -22.843 5.309 19.430 1.00 75.00 96 GLY A CA 1
ATOM 741 C C . GLY A 1 96 ? -21.660 4.771 20.238 1.00 75.00 96 GLY A C 1
ATOM 742 O O . GLY A 1 96 ? -21.365 5.291 21.316 1.00 75.00 96 GLY A O 1
ATOM 743 N N . TYR A 1 97 ? -21.024 3.701 19.758 1.00 80.44 97 TYR A N 1
ATOM 744 C CA . TYR A 1 97 ? -19.773 3.200 20.319 1.00 80.44 97 TYR A CA 1
ATOM 745 C C . TYR A 1 97 ? -18.592 3.983 19.742 1.00 80.44 97 TYR A C 1
ATOM 747 O O . TYR A 1 97 ? -18.585 4.343 18.569 1.00 80.44 97 TYR A O 1
ATOM 755 N N . LEU A 1 98 ? -17.579 4.231 20.564 1.00 85.00 98 LEU A N 1
ATOM 756 C CA . LEU A 1 98 ? -16.358 4.917 20.161 1.00 85.00 98 LEU A CA 1
ATOM 757 C C . LEU A 1 98 ? -15.180 3.957 20.249 1.00 85.00 98 LEU A C 1
ATOM 759 O O . LEU A 1 98 ? -14.999 3.291 21.268 1.00 85.00 98 LEU A O 1
ATOM 763 N N . TRP A 1 99 ? -14.361 3.902 19.204 1.00 86.31 99 TRP A N 1
ATOM 764 C CA . TRP A 1 99 ? -13.139 3.111 19.180 1.00 86.31 99 TRP A CA 1
ATOM 765 C C . TRP A 1 99 ? -11.912 3.996 19.384 1.00 86.31 99 TRP A C 1
ATOM 767 O O . TRP A 1 99 ? -11.497 4.747 18.499 1.00 86.31 99 TRP A O 1
ATOM 777 N N . ASN A 1 100 ? -11.295 3.883 20.562 1.00 88.06 100 ASN A N 1
ATOM 778 C CA . ASN A 1 100 ? -10.037 4.554 20.865 1.00 88.06 100 ASN A CA 1
ATOM 779 C C . ASN A 1 100 ? -8.859 3.746 20.305 1.00 88.06 100 ASN A C 1
ATOM 781 O O . ASN A 1 100 ? -8.192 3.004 21.030 1.00 88.06 100 ASN A O 1
ATOM 785 N N . VAL A 1 101 ? -8.663 3.857 18.993 1.00 86.56 101 VAL A N 1
ATOM 786 C CA . VAL A 1 101 ? -7.635 3.139 18.237 1.00 86.56 101 VAL A CA 1
ATOM 787 C C . VAL A 1 101 ? -6.248 3.765 18.420 1.00 86.56 101 VAL A C 1
ATOM 789 O O . VAL A 1 101 ? -6.061 4.982 18.302 1.00 86.56 101 VAL A O 1
ATOM 792 N N . SER A 1 102 ? -5.238 2.939 18.684 1.00 86.06 102 SER A N 1
ATOM 793 C CA . SER A 1 102 ? -3.830 3.341 18.711 1.00 86.06 102 SER A CA 1
ATOM 794 C C . SER A 1 102 ? -3.243 3.437 17.296 1.00 86.06 102 SER A C 1
ATOM 796 O O . SER A 1 102 ? -3.828 2.980 16.314 1.00 86.06 102 SER A O 1
ATOM 798 N N . LEU A 1 103 ? -2.102 4.118 17.149 1.00 83.81 103 LEU A N 1
ATOM 799 C CA . LEU A 1 103 ? -1.322 4.023 15.911 1.00 83.81 103 LEU A CA 1
ATOM 800 C C . LEU A 1 103 ? -0.828 2.580 15.739 1.00 83.81 103 LEU A C 1
ATOM 802 O O . LEU A 1 103 ? -0.542 1.926 16.746 1.00 83.81 103 LEU A O 1
ATOM 806 N N . PRO A 1 104 ? -0.731 2.081 14.495 1.00 80.50 104 PRO A N 1
ATOM 807 C CA . PRO A 1 104 ? -0.419 0.687 14.277 1.00 80.50 104 PRO A CA 1
ATOM 808 C C . PRO A 1 104 ? 0.998 0.396 14.755 1.00 80.50 104 PRO A C 1
ATOM 810 O O . PRO A 1 104 ? 1.931 1.149 14.469 1.00 80.50 104 PRO A O 1
ATOM 813 N N . GLN A 1 105 ? 1.156 -0.714 15.467 1.00 68.12 105 GLN A N 1
ATOM 814 C CA . GLN A 1 105 ? 2.478 -1.268 15.719 1.00 68.12 105 GLN A CA 1
ATOM 815 C C . GLN A 1 105 ? 2.908 -2.001 14.447 1.00 68.12 105 GLN A C 1
ATOM 817 O O . GLN A 1 105 ? 2.195 -2.880 13.964 1.00 68.12 105 GLN A O 1
ATOM 822 N N . THR A 1 106 ? 4.027 -1.581 13.861 1.00 67.12 106 THR A N 1
ATOM 823 C CA . THR A 1 106 ? 4.657 -2.278 12.737 1.00 67.12 106 THR A CA 1
ATOM 824 C C . THR A 1 106 ? 5.775 -3.153 13.283 1.00 67.12 106 THR A C 1
ATOM 826 O O . THR A 1 106 ? 6.755 -2.621 13.806 1.00 67.12 106 THR A O 1
ATOM 829 N N . ASP A 1 107 ? 5.652 -4.474 13.127 1.00 61.72 107 ASP A N 1
ATOM 830 C CA . ASP A 1 107 ? 6.607 -5.466 13.662 1.00 61.72 107 ASP A CA 1
ATOM 831 C C . ASP A 1 107 ? 8.033 -5.312 13.109 1.00 61.72 107 ASP A C 1
ATOM 833 O O . ASP A 1 107 ? 8.999 -5.807 13.682 1.00 61.72 107 ASP A O 1
ATOM 837 N N . ASN A 1 108 ? 8.181 -4.576 12.009 1.00 54.44 108 ASN A N 1
ATOM 838 C CA . ASN A 1 108 ? 9.457 -4.244 11.407 1.00 54.44 108 ASN A CA 1
ATOM 839 C C . ASN A 1 108 ? 9.577 -2.722 11.326 1.00 54.44 108 ASN A C 1
ATOM 841 O O . ASN A 1 108 ? 8.752 -2.072 10.691 1.00 54.44 108 ASN A O 1
ATOM 845 N N . SER A 1 109 ? 10.632 -2.167 11.918 1.00 52.38 109 SER A N 1
ATOM 846 C CA . SER A 1 109 ? 11.031 -0.747 12.000 1.00 52.38 109 SER A CA 1
ATOM 847 C C . SER A 1 109 ? 11.233 -0.008 10.658 1.00 52.38 109 SER A C 1
ATOM 849 O O . SER A 1 109 ? 11.962 0.979 10.582 1.00 52.38 109 SER A O 1
ATOM 851 N N . ARG A 1 110 ? 10.606 -0.465 9.571 1.00 58.28 110 ARG A N 1
ATOM 852 C CA . ARG A 1 110 ? 10.813 -0.005 8.192 1.00 58.28 110 ARG A CA 1
ATOM 853 C C . ARG A 1 110 ? 9.787 1.020 7.719 1.00 58.28 110 ARG A C 1
ATOM 855 O O . ARG A 1 110 ? 9.750 1.315 6.525 1.00 58.28 110 ARG A O 1
ATOM 862 N N . GLY A 1 111 ? 8.965 1.561 8.617 1.00 64.62 111 GLY A N 1
ATOM 863 C CA . GLY A 1 111 ? 8.013 2.593 8.241 1.00 64.62 111 GLY A CA 1
ATOM 864 C C . GLY A 1 111 ? 7.662 3.590 9.324 1.00 64.62 111 GLY A C 1
ATOM 865 O O . GLY A 1 111 ? 7.708 3.294 10.515 1.00 64.62 111 GLY A O 1
ATOM 866 N N . LYS A 1 112 ? 7.317 4.798 8.881 1.00 78.75 112 LYS A N 1
ATOM 867 C CA . LYS A 1 112 ? 6.792 5.871 9.726 1.00 78.75 112 LYS A CA 1
ATOM 868 C C . LYS A 1 112 ? 5.303 5.994 9.454 1.00 78.75 112 LYS A C 1
ATOM 870 O O . LYS A 1 112 ? 4.917 6.166 8.299 1.00 78.75 112 LYS A O 1
ATOM 875 N N . CYS A 1 113 ? 4.501 5.892 10.507 1.00 83.38 113 CYS A N 1
ATOM 876 C CA . CYS A 1 113 ? 3.060 6.086 10.450 1.00 83.38 113 CYS A CA 1
ATOM 877 C C . CYS A 1 113 ? 2.682 7.393 11.141 1.00 83.38 113 CYS A C 1
ATOM 879 O O . CYS A 1 113 ? 3.079 7.638 12.279 1.00 83.38 113 CYS A O 1
ATOM 881 N N . GLU A 1 114 ? 1.874 8.200 10.470 1.00 83.25 114 GLU A N 1
ATOM 882 C CA . GLU A 1 114 ? 1.358 9.464 10.977 1.00 83.25 114 GLU A CA 1
ATOM 883 C C . GLU A 1 114 ? -0.170 9.446 10.947 1.00 83.25 114 GLU A C 1
ATOM 885 O O . GLU A 1 114 ? -0.790 8.977 9.989 1.00 83.25 114 GLU A O 1
ATOM 890 N N . ARG A 1 115 ? -0.789 9.964 12.010 1.00 81.62 115 ARG A N 1
ATOM 891 C CA . ARG A 1 115 ? -2.242 10.130 12.100 1.00 81.62 115 ARG A CA 1
ATOM 892 C C . ARG A 1 115 ? -2.616 11.554 11.720 1.00 81.62 115 ARG A C 1
ATOM 894 O O . ARG A 1 115 ? -2.056 12.502 12.263 1.00 81.62 115 ARG A O 1
ATOM 901 N N . LYS A 1 116 ? -3.625 11.689 10.866 1.00 72.06 116 LYS A N 1
ATOM 902 C CA . LYS A 1 116 ? -4.365 12.931 10.647 1.00 72.06 116 LYS A CA 1
ATOM 903 C C . LYS A 1 116 ? -5.841 12.670 10.925 1.00 72.06 116 LYS A C 1
ATOM 905 O O . LYS A 1 116 ? -6.411 11.692 10.440 1.00 72.06 116 LYS A O 1
ATOM 910 N N . GLU A 1 117 ? -6.454 13.523 11.733 1.00 64.69 117 GLU A N 1
ATOM 911 C CA . GLU A 1 117 ? -7.901 13.483 11.943 1.00 64.69 117 GLU A CA 1
ATOM 912 C C . GLU A 1 117 ? -8.593 14.110 10.733 1.00 64.69 117 GLU A C 1
ATOM 914 O O . GLU A 1 117 ? -8.214 15.197 10.292 1.00 64.69 117 GLU A O 1
ATOM 919 N N . VAL A 1 118 ? -9.584 13.414 10.171 1.00 63.59 118 VAL A N 1
ATOM 920 C CA . VAL A 1 118 ? -10.375 13.928 9.050 1.00 63.59 118 VAL A CA 1
ATOM 921 C C . VAL A 1 118 ? -11.848 13.858 9.420 1.00 63.59 118 VAL A C 1
ATOM 923 O O . VAL A 1 118 ? -12.430 12.786 9.591 1.00 63.59 118 VAL A O 1
ATOM 926 N N . PHE A 1 119 ? -12.477 15.026 9.512 1.00 56.28 119 PHE A N 1
ATOM 927 C CA . PHE A 1 119 ? -13.911 15.134 9.737 1.00 56.28 119 PHE A CA 1
ATOM 928 C C . PHE A 1 119 ? -14.646 14.976 8.401 1.00 56.28 119 PHE A C 1
ATOM 930 O O . PHE A 1 119 ? -14.838 15.936 7.661 1.00 56.28 119 PHE A O 1
ATOM 937 N N . SER A 1 120 ? -15.108 13.763 8.085 1.00 55.62 120 SER A N 1
ATOM 938 C CA . SER A 1 120 ? -15.820 13.474 6.825 1.00 55.62 120 SER A CA 1
ATOM 939 C C . SER A 1 120 ? -17.261 14.023 6.770 1.00 55.62 120 SER A C 1
ATOM 941 O O . SER A 1 120 ? -18.034 13.661 5.880 1.00 55.62 120 SER A O 1
ATOM 943 N N . LYS A 1 121 ? -17.665 14.915 7.685 1.00 51.59 121 LYS A N 1
ATOM 944 C CA . LYS A 1 121 ? -19.039 15.444 7.708 1.00 51.59 121 LYS A CA 1
ATOM 945 C C . LYS A 1 121 ? -19.363 16.385 6.535 1.00 51.59 121 LYS A C 1
ATOM 947 O O . LYS A 1 121 ? -20.543 16.655 6.332 1.00 51.59 121 LYS A O 1
ATOM 952 N N . GLN A 1 122 ? -18.384 16.875 5.759 1.00 48.66 122 GLN A N 1
ATOM 953 C CA . GLN A 1 122 ? -18.637 17.950 4.779 1.00 48.66 122 GLN A CA 1
ATOM 954 C C . GLN A 1 122 ? -18.075 17.768 3.354 1.00 48.66 122 GLN A C 1
ATOM 956 O O . GLN A 1 122 ? -18.625 18.375 2.436 1.00 48.66 122 GLN A O 1
ATOM 961 N N . GLU A 1 123 ? -17.077 16.917 3.095 1.00 51.47 123 GLU A N 1
ATOM 962 C CA . GLU A 1 123 ? -16.467 16.834 1.752 1.00 51.47 123 GLU A CA 1
ATOM 963 C C . GLU A 1 123 ? -16.940 15.622 0.937 1.00 51.47 123 GLU A C 1
ATOM 965 O O . GLU A 1 123 ? -16.393 14.524 1.022 1.00 51.47 123 GLU A O 1
ATOM 970 N N . LYS A 1 124 ? -17.944 15.847 0.080 1.00 53.59 124 LYS A N 1
ATOM 971 C CA . LYS A 1 124 ? -18.559 14.839 -0.809 1.00 53.59 124 LYS A CA 1
ATOM 972 C C . LYS A 1 124 ? -17.646 14.291 -1.926 1.00 53.59 124 LYS A C 1
ATOM 974 O O . LYS A 1 124 ? -18.072 13.396 -2.647 1.00 53.59 124 LYS A O 1
ATOM 979 N N . ASN A 1 125 ? -16.418 14.798 -2.077 1.00 53.41 125 ASN A N 1
ATOM 980 C CA . ASN A 1 125 ? -15.556 14.538 -3.243 1.00 53.41 125 ASN A CA 1
ATOM 981 C C . ASN A 1 125 ? -14.255 13.774 -2.947 1.00 53.41 125 ASN A C 1
ATOM 983 O O . ASN A 1 125 ? -13.387 13.695 -3.814 1.00 53.41 125 ASN A O 1
ATOM 987 N N . THR A 1 126 ? -14.091 13.195 -1.758 1.00 59.50 126 THR A N 1
ATOM 988 C CA . THR A 1 126 ? -12.896 12.397 -1.452 1.00 59.50 126 THR A CA 1
ATOM 989 C C . THR A 1 126 ? -13.196 10.898 -1.500 1.00 59.50 126 THR A C 1
ATOM 991 O O . THR A 1 126 ? -14.301 10.467 -1.173 1.00 59.50 126 THR A O 1
ATOM 994 N N . LEU A 1 127 ? -12.199 10.079 -1.867 1.00 58.75 127 LEU A N 1
ATOM 995 C CA . LEU A 1 127 ? -12.277 8.606 -1.793 1.00 58.75 127 LEU A CA 1
ATOM 996 C C . LEU A 1 127 ? -12.703 8.113 -0.392 1.00 58.75 127 LEU A C 1
ATOM 998 O O . LEU A 1 127 ? -13.285 7.041 -0.257 1.00 58.75 127 LEU A O 1
ATOM 1002 N N . PHE A 1 128 ? -12.467 8.929 0.639 1.00 58.47 128 PHE A N 1
ATOM 1003 C CA . PHE A 1 128 ? -12.826 8.679 2.034 1.00 58.47 128 PHE A CA 1
ATOM 1004 C C . PHE A 1 128 ? -14.340 8.755 2.306 1.00 58.47 128 PHE A C 1
ATOM 1006 O O . PHE A 1 128 ? -14.832 8.088 3.217 1.00 58.47 128 PHE A O 1
ATOM 1013 N N . TYR A 1 129 ? -15.098 9.521 1.507 1.00 58.62 129 TYR A N 1
ATOM 1014 C CA . TYR A 1 129 ? -16.518 9.795 1.753 1.00 58.62 129 TYR A CA 1
ATOM 1015 C C . TYR A 1 129 ? -17.392 8.535 1.705 1.00 58.62 129 TYR A C 1
ATOM 1017 O O . TYR A 1 129 ? -18.348 8.428 2.465 1.00 58.62 129 TYR A O 1
ATOM 1025 N N . GLN A 1 130 ? -17.064 7.547 0.865 1.00 59.53 130 GLN A N 1
ATOM 1026 C CA . GLN A 1 130 ? -17.874 6.325 0.734 1.00 59.53 130 GLN A CA 1
ATOM 1027 C C . GLN A 1 130 ? -17.849 5.433 1.986 1.00 59.53 130 GLN A C 1
ATOM 1029 O O . GLN A 1 130 ? -18.798 4.688 2.213 1.00 59.53 130 GLN A O 1
ATOM 1034 N N . HIS A 1 131 ? -16.791 5.513 2.800 1.00 60.47 131 HIS A N 1
ATOM 1035 C CA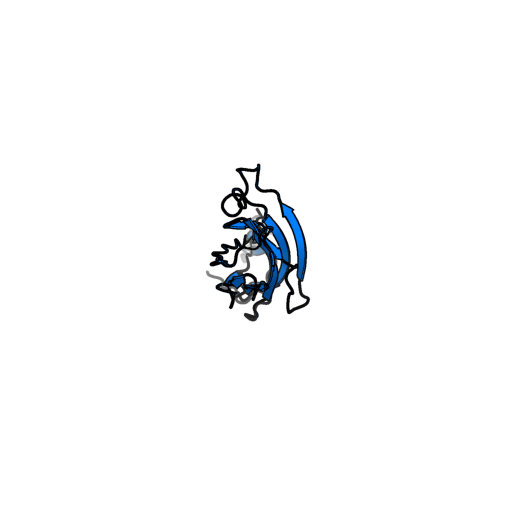 . HIS A 1 131 ? -16.591 4.644 3.969 1.00 60.47 131 HIS A CA 1
ATOM 1036 C C . HIS A 1 131 ? -16.672 5.377 5.311 1.00 60.47 131 HIS A C 1
ATOM 1038 O O . HIS A 1 131 ? -16.815 4.731 6.342 1.00 60.47 131 HIS A O 1
ATOM 1044 N N . CYS A 1 132 ? -16.628 6.710 5.291 1.00 67.44 132 CYS A N 1
ATOM 1045 C CA . CYS A 1 132 ? -16.740 7.568 6.472 1.00 67.44 132 CYS A CA 1
ATOM 1046 C C . CYS A 1 132 ? -17.948 8.511 6.416 1.00 67.44 132 CYS A C 1
ATOM 1048 O O . CYS A 1 132 ? -18.001 9.503 7.143 1.00 67.44 132 CYS A O 1
ATOM 1050 N N . SER A 1 133 ? -18.927 8.239 5.546 1.00 67.06 133 SER A N 1
ATOM 1051 C CA . SER A 1 133 ? -20.121 9.079 5.440 1.00 67.06 133 SER A CA 1
ATOM 1052 C C . SER A 1 133 ? -20.901 9.070 6.755 1.00 67.06 133 SER A C 1
ATOM 1054 O O . SER A 1 133 ? -21.387 8.030 7.191 1.00 67.06 133 SER A O 1
ATOM 1056 N N . GLY A 1 134 ? -21.024 10.236 7.388 1.00 67.62 134 GLY A N 1
ATOM 1057 C CA . GLY A 1 134 ? -21.829 10.414 8.600 1.00 67.62 134 GLY A CA 1
ATOM 1058 C C . GLY A 1 134 ? -21.124 10.115 9.928 1.00 67.62 134 GLY A C 1
ATOM 1059 O O . GLY A 1 134 ? -21.701 10.438 10.961 1.00 67.62 134 GLY A O 1
ATOM 1060 N N . VAL A 1 135 ? -19.886 9.605 9.919 1.00 71.75 135 VAL A N 1
ATOM 1061 C CA . VAL A 1 135 ? -19.112 9.261 11.130 1.00 71.75 135 VAL A CA 1
ATOM 1062 C C . VAL A 1 135 ? -17.745 9.951 11.160 1.00 71.75 135 VAL A C 1
ATOM 1064 O O . VAL A 1 135 ? -17.236 10.419 10.138 1.00 71.75 135 VAL A O 1
ATOM 1067 N N . ILE A 1 136 ? -17.140 10.049 12.346 1.00 76.25 136 ILE A N 1
ATOM 1068 C CA . ILE A 1 136 ? -15.764 10.546 12.500 1.00 76.25 136 ILE A CA 1
ATOM 1069 C C . ILE A 1 136 ? -14.780 9.421 12.153 1.00 76.25 136 ILE A C 1
ATOM 1071 O O . ILE A 1 136 ? -14.935 8.287 12.612 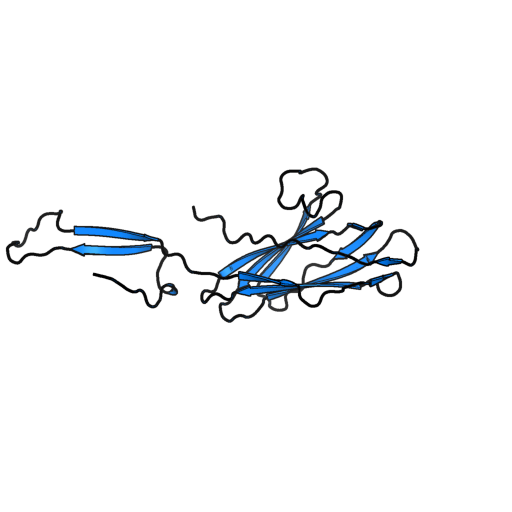1.00 76.25 136 ILE A O 1
ATOM 1075 N N . CYS A 1 137 ? -13.743 9.747 11.375 1.00 77.75 137 CYS A N 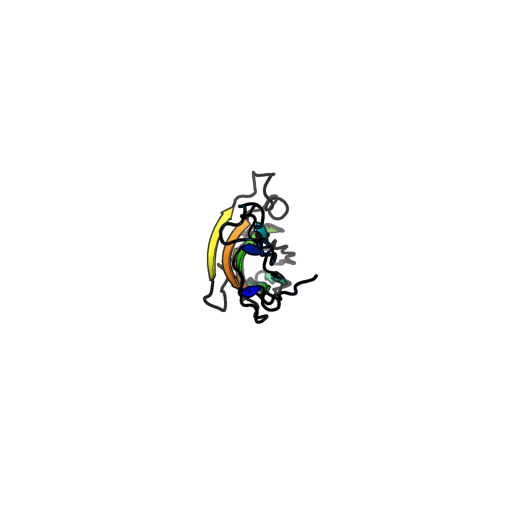1
ATOM 1076 C CA . CYS A 1 137 ? -12.691 8.813 10.995 1.00 77.75 137 CYS A CA 1
ATOM 1077 C C . CYS A 1 137 ? -11.288 9.370 11.255 1.00 77.75 137 CYS A C 1
ATOM 1079 O O . CYS A 1 137 ? -11.018 10.564 11.120 1.00 77.75 137 CYS A O 1
ATOM 1081 N N . HIS A 1 138 ? -10.362 8.468 11.555 1.00 82.69 138 HIS A N 1
ATOM 1082 C CA . HIS A 1 138 ? -8.932 8.731 11.527 1.00 82.69 138 HIS A CA 1
ATOM 1083 C C . HIS A 1 138 ? -8.347 8.265 10.197 1.00 82.69 138 HIS A C 1
ATOM 1085 O O . HIS A 1 138 ? -8.634 7.161 9.733 1.00 82.69 138 HIS A O 1
ATOM 1091 N N . VAL A 1 139 ? -7.485 9.092 9.609 1.00 81.44 139 VAL A N 1
ATOM 1092 C CA . VAL A 1 139 ? -6.673 8.716 8.454 1.00 81.44 139 VAL A CA 1
ATOM 1093 C C . VAL A 1 139 ? -5.246 8.504 8.938 1.00 81.44 139 VAL A C 1
ATOM 1095 O O . VAL A 1 139 ? -4.620 9.406 9.495 1.00 81.44 139 VAL A O 1
ATOM 1098 N N . VAL A 1 140 ? -4.732 7.293 8.754 1.00 83.06 140 VAL A N 1
ATOM 1099 C CA . VAL A 1 140 ? -3.368 6.928 9.139 1.00 83.06 140 VAL A CA 1
ATOM 1100 C C . VAL A 1 140 ? -2.573 6.640 7.876 1.00 83.06 140 VAL A C 1
ATOM 1102 O O . VAL A 1 140 ? -2.866 5.686 7.160 1.00 83.06 140 VAL A O 1
ATOM 1105 N N . GLY A 1 141 ? -1.582 7.481 7.593 1.00 84.62 141 GLY A N 1
ATOM 1106 C CA . GLY A 1 141 ? -0.662 7.306 6.473 1.00 84.62 141 GLY A CA 1
ATOM 1107 C C . GLY A 1 141 ? 0.645 6.690 6.950 1.00 84.62 141 GLY A C 1
ATOM 1108 O O . GLY A 1 141 ? 1.238 7.187 7.902 1.00 84.62 141 GLY A O 1
ATOM 1109 N N . CYS A 1 142 ? 1.098 5.629 6.291 1.00 84.38 142 CYS A N 1
ATOM 1110 C CA . CYS A 1 142 ? 2.348 4.944 6.588 1.00 84.38 142 CYS A CA 1
ATOM 1111 C C . CYS A 1 142 ? 3.218 4.848 5.331 1.00 84.38 142 CYS A C 1
ATOM 1113 O O . CYS A 1 142 ? 2.759 4.363 4.297 1.00 84.38 142 CYS A O 1
ATOM 1115 N N . THR A 1 143 ? 4.484 5.251 5.425 1.00 85.00 143 THR A N 1
ATOM 1116 C CA . THR A 1 143 ? 5.487 4.997 4.377 1.00 85.00 143 THR A CA 1
ATOM 1117 C C . THR A 1 143 ? 6.296 3.773 4.765 1.00 85.00 143 THR A C 1
ATOM 1119 O O . THR A 1 143 ? 6.897 3.780 5.835 1.00 85.00 143 THR A O 1
ATOM 1122 N N . ILE A 1 144 ? 6.323 2.743 3.917 1.00 85.06 144 ILE A N 1
ATOM 1123 C CA . ILE A 1 144 ? 7.059 1.493 4.159 1.00 85.06 144 ILE A CA 1
ATOM 1124 C C . ILE A 1 144 ? 7.935 1.126 2.960 1.00 85.06 144 ILE A C 1
ATOM 1126 O O . ILE A 1 144 ? 7.590 1.411 1.814 1.00 85.06 144 ILE A O 1
ATOM 1130 N N . GLY A 1 145 ? 9.055 0.452 3.218 1.00 84.00 145 GLY A N 1
ATOM 1131 C CA . GLY A 1 145 ? 9.833 -0.228 2.180 1.00 84.00 145 GLY A CA 1
ATOM 1132 C C . GLY A 1 145 ? 9.428 -1.696 2.063 1.00 84.00 145 GLY A C 1
ATOM 1133 O O . GLY A 1 145 ? 9.661 -2.462 3.000 1.00 84.00 145 GLY A O 1
ATOM 1134 N N . LEU A 1 146 ? 8.856 -2.098 0.924 1.00 83.38 146 LEU A N 1
ATOM 1135 C CA . LEU A 1 146 ? 8.538 -3.497 0.640 1.00 83.38 146 LEU A CA 1
ATOM 1136 C C . LEU A 1 146 ? 9.696 -4.171 -0.095 1.00 83.38 146 LEU A C 1
ATOM 1138 O O . LEU A 1 146 ? 10.127 -3.724 -1.157 1.00 83.38 146 LEU A O 1
ATOM 1142 N N . SER A 1 147 ? 10.178 -5.272 0.472 1.00 81.56 147 SER A N 1
ATOM 1143 C CA . SER A 1 147 ? 11.194 -6.134 -0.135 1.00 81.56 147 SER A CA 1
ATOM 1144 C C . SER A 1 147 ? 10.550 -7.114 -1.124 1.00 81.56 147 SER A C 1
ATOM 1146 O O . SER A 1 147 ? 9.373 -7.432 -0.987 1.00 81.56 147 SER A O 1
ATOM 1148 N N . SER A 1 148 ? 11.308 -7.603 -2.106 1.00 79.56 148 SER A N 1
ATOM 1149 C CA . SER A 1 148 ? 10.855 -8.568 -3.126 1.00 79.56 148 SER A CA 1
ATOM 1150 C C . SER A 1 148 ? 10.886 -10.035 -2.670 1.00 79.56 148 SER A C 1
ATOM 1152 O O . SER A 1 148 ? 10.771 -10.953 -3.470 1.00 79.56 148 SER A O 1
ATOM 1154 N N . ASN A 1 149 ? 11.065 -10.286 -1.372 1.00 76.44 149 ASN A N 1
ATOM 1155 C CA . ASN A 1 149 ? 11.194 -11.628 -0.794 1.00 76.44 149 ASN A CA 1
ATOM 1156 C C . ASN A 1 149 ? 9.879 -12.170 -0.207 1.00 76.44 149 ASN A C 1
ATOM 1158 O O . ASN A 1 149 ? 9.926 -13.019 0.682 1.00 76.44 149 ASN A O 1
ATOM 1162 N N . ASN A 1 150 ? 8.728 -11.648 -0.648 1.00 73.94 150 ASN A N 1
ATOM 1163 C CA . ASN A 1 150 ? 7.394 -12.016 -0.156 1.00 73.94 150 ASN A CA 1
ATOM 1164 C C . ASN A 1 150 ? 7.274 -11.965 1.380 1.00 73.94 150 ASN A C 1
ATOM 1166 O O . ASN A 1 150 ? 6.598 -12.780 2.003 1.00 73.94 150 ASN A O 1
ATOM 1170 N N . GLN A 1 151 ? 7.970 -11.025 2.025 1.00 83.19 151 GLN A N 1
ATOM 1171 C CA . GLN A 1 151 ? 7.794 -10.789 3.455 1.00 83.19 151 GLN A CA 1
ATOM 1172 C C . GLN A 1 151 ? 6.724 -9.717 3.668 1.00 83.19 151 GLN A C 1
ATOM 1174 O O . GLN A 1 151 ? 6.948 -8.555 3.307 1.00 83.19 151 GLN A O 1
ATOM 1179 N N . PRO A 1 152 ? 5.570 -10.068 4.262 1.00 86.25 152 PRO A N 1
ATOM 1180 C CA . PRO A 1 152 ? 4.524 -9.101 4.519 1.00 86.25 152 PRO A CA 1
ATOM 1181 C C . PRO A 1 152 ? 4.950 -8.128 5.621 1.00 86.25 152 PRO A C 1
ATOM 1183 O O . PRO A 1 152 ? 5.532 -8.504 6.639 1.00 86.25 152 PRO A O 1
ATOM 1186 N N . THR A 1 153 ? 4.603 -6.861 5.436 1.00 86.94 153 THR A N 1
ATOM 1187 C CA . THR A 1 153 ? 4.581 -5.878 6.518 1.00 86.94 153 THR A CA 1
ATOM 1188 C C . THR A 1 153 ? 3.221 -5.942 7.194 1.00 86.94 153 THR A C 1
ATOM 1190 O O . THR A 1 153 ? 2.192 -5.768 6.539 1.00 86.94 153 THR A O 1
ATOM 1193 N N . ILE A 1 154 ? 3.226 -6.208 8.499 1.00 88.25 154 ILE A N 1
ATOM 1194 C CA . ILE A 1 154 ? 2.018 -6.362 9.307 1.00 88.25 154 ILE A CA 1
ATOM 1195 C C . ILE A 1 154 ? 1.717 -5.038 10.011 1.00 88.25 154 ILE A C 1
ATOM 1197 O O . ILE A 1 154 ? 2.595 -4.431 10.625 1.00 88.25 154 ILE A O 1
ATOM 1201 N N . PHE A 1 155 ? 0.466 -4.600 9.910 1.00 87.44 155 PHE A N 1
ATOM 1202 C CA . PHE A 1 155 ? -0.080 -3.445 10.606 1.00 87.44 155 PHE A CA 1
ATOM 1203 C C . PHE A 1 155 ? -1.154 -3.913 11.568 1.00 87.44 155 PHE A C 1
ATOM 1205 O O . PHE A 1 155 ? -2.171 -4.471 11.150 1.00 87.44 155 PHE A O 1
ATOM 1212 N N . LYS A 1 156 ? -0.935 -3.649 12.852 1.00 88.81 156 LYS A N 1
ATOM 1213 C CA . LYS A 1 156 ? -1.846 -4.048 13.915 1.00 88.81 156 LYS A CA 1
ATOM 1214 C C . LYS A 1 156 ? -2.472 -2.824 14.572 1.00 88.81 156 LYS A C 1
ATOM 1216 O O . LYS A 1 156 ? -1.785 -2.073 15.261 1.00 88.81 156 LYS A O 1
ATOM 1221 N N . PHE A 1 157 ? -3.773 -2.640 14.372 1.00 87.75 157 PHE A N 1
ATOM 1222 C CA . PHE A 1 157 ? -4.572 -1.602 15.019 1.00 87.75 157 PHE A CA 1
ATOM 1223 C C . PHE A 1 157 ? -5.288 -2.187 16.225 1.00 87.75 157 PHE A C 1
ATOM 1225 O O . PHE A 1 157 ? -6.040 -3.149 16.094 1.00 87.75 157 PHE A O 1
ATOM 1232 N N . VAL A 1 158 ? -5.072 -1.592 17.394 1.00 89.69 158 VAL A N 1
ATOM 1233 C CA . VAL A 1 158 ? -5.661 -2.053 18.653 1.00 89.69 158 VAL A CA 1
ATOM 1234 C C . VAL A 1 158 ? -6.303 -0.871 19.349 1.00 89.69 158 VAL A C 1
ATOM 1236 O O . VAL A 1 158 ? -5.756 0.229 19.356 1.00 89.69 158 VAL A O 1
ATOM 1239 N N . GLY A 1 159 ? -7.455 -1.076 19.965 1.00 89.19 159 GLY A N 1
ATOM 1240 C CA . GLY A 1 159 ? -8.067 -0.021 20.753 1.00 89.19 159 GLY A CA 1
ATOM 1241 C C . GLY A 1 159 ? -9.221 -0.508 21.594 1.00 89.19 159 GLY A C 1
ATOM 1242 O O . GLY A 1 159 ? -9.829 -1.533 21.296 1.00 89.19 159 GLY A O 1
ATOM 1243 N N . ASN A 1 160 ? -9.536 0.253 22.634 1.00 89.94 160 ASN A N 1
ATOM 1244 C CA . ASN A 1 160 ? -10.701 -0.025 23.459 1.00 89.94 160 ASN A CA 1
ATOM 1245 C C . ASN A 1 160 ? -11.947 0.604 22.847 1.00 89.94 160 ASN A C 1
ATOM 1247 O O . ASN A 1 160 ? -11.925 1.755 22.410 1.00 89.94 160 ASN A O 1
ATOM 1251 N N . VAL A 1 161 ? -13.039 -0.146 22.880 1.00 86.62 161 VAL A N 1
ATOM 1252 C CA . VAL A 1 161 ? -14.372 0.326 22.542 1.00 86.62 161 VAL A CA 1
ATOM 1253 C C . VAL A 1 161 ? -15.065 0.812 23.810 1.00 86.62 161 VAL A C 1
ATOM 1255 O O . VAL A 1 161 ? -15.165 0.099 24.811 1.00 86.62 161 VAL A O 1
ATOM 1258 N N . SER A 1 162 ? -15.546 2.046 23.778 1.00 85.88 162 SER A N 1
ATOM 1259 C CA . SER A 1 162 ? -16.326 2.656 24.848 1.00 85.88 162 SER A CA 1
ATOM 1260 C C . SER A 1 162 ? -17.713 3.042 24.347 1.00 85.88 162 SER A C 1
ATOM 1262 O O . SER A 1 162 ? -17.963 3.160 23.150 1.00 85.88 162 SER A O 1
ATOM 1264 N N . ARG A 1 163 ? -18.640 3.223 25.285 1.00 79.69 163 ARG A N 1
ATOM 1265 C CA . ARG A 1 163 ? -19.960 3.792 25.029 1.00 79.69 163 ARG A CA 1
ATOM 1266 C C . ARG A 1 163 ? -20.256 4.785 26.135 1.00 79.69 163 ARG A C 1
ATOM 1268 O O . ARG A 1 163 ? -19.942 4.507 27.289 1.00 79.69 163 ARG A O 1
ATOM 1275 N N . ASN A 1 164 ? -20.913 5.889 25.801 1.00 65.50 164 ASN A N 1
ATOM 1276 C CA . ASN A 1 164 ? -21.397 6.840 26.804 1.00 65.50 164 ASN A CA 1
ATOM 1277 C C . ASN A 1 164 ? -22.605 6.315 27.614 1.00 65.50 164 ASN A C 1
ATOM 1279 O O . ASN A 1 164 ? -23.077 7.017 28.500 1.00 65.50 164 ASN A O 1
ATOM 1283 N N . SER A 1 165 ? -23.116 5.104 27.341 1.00 58.91 165 SER A N 1
ATOM 1284 C CA . SER A 1 165 ? -24.240 4.492 28.067 1.00 58.91 165 SER A CA 1
ATOM 1285 C C . SER A 1 165 ? -23.980 3.024 28.448 1.00 58.91 165 SER A C 1
ATOM 1287 O O . SER A 1 165 ? -23.361 2.268 27.700 1.00 58.91 165 SER A O 1
ATOM 1289 N N . GLU A 1 166 ? -24.464 2.611 29.624 1.00 53.19 166 GLU A N 1
ATOM 1290 C CA . GLU A 1 166 ? -24.135 1.341 30.307 1.00 53.19 166 GLU A CA 1
ATOM 1291 C C . GLU A 1 166 ? -24.883 0.090 29.794 1.00 53.19 166 GLU A C 1
ATOM 1293 O O . GLU A 1 166 ? -25.023 -0.904 30.507 1.00 53.19 166 GLU A O 1
ATOM 1298 N N . VAL A 1 167 ? -25.382 0.084 28.557 1.00 52.12 167 VAL A N 1
ATOM 1299 C CA . VAL A 1 167 ? -26.153 -1.067 28.056 1.00 52.12 167 VAL A CA 1
ATOM 1300 C C . VAL A 1 167 ? -25.216 -2.189 27.592 1.00 52.12 167 VAL A C 1
ATOM 1302 O O . VAL A 1 167 ? -24.373 -1.985 26.714 1.00 52.12 167 VAL A O 1
ATOM 1305 N N . ARG A 1 168 ? -25.403 -3.391 28.153 1.00 47.00 168 ARG A N 1
ATOM 1306 C CA . ARG A 1 168 ? -24.796 -4.652 27.689 1.00 47.00 168 ARG A CA 1
ATOM 1307 C C . ARG A 1 168 ? -25.358 -5.021 26.315 1.00 47.00 168 ARG A C 1
ATOM 1309 O O . ARG A 1 168 ? -26.540 -5.331 26.209 1.00 47.00 168 ARG A O 1
ATOM 1316 N N . ILE A 1 169 ? -24.528 -4.983 25.274 1.00 48.03 169 ILE A N 1
ATOM 1317 C CA . ILE A 1 169 ? -24.890 -5.380 23.904 1.00 48.03 169 ILE A CA 1
ATOM 1318 C C . ILE A 1 169 ? -23.692 -6.105 23.282 1.00 48.03 169 ILE A C 1
ATOM 1320 O O . ILE A 1 169 ? -22.542 -5.716 23.495 1.00 48.03 169 ILE A O 1
ATOM 1324 N N . ILE A 1 170 ? -23.961 -7.157 22.507 1.00 46.12 170 ILE A N 1
ATOM 1325 C CA . ILE A 1 170 ? -22.970 -7.782 21.625 1.00 46.12 170 ILE A CA 1
ATOM 1326 C C . ILE A 1 170 ? -22.836 -6.884 20.395 1.00 46.12 170 ILE A C 1
ATOM 1328 O O . ILE A 1 170 ? -23.791 -6.731 19.635 1.00 46.12 170 ILE A O 1
ATOM 1332 N N . VAL A 1 171 ? -21.671 -6.265 20.211 1.00 43.75 171 VAL A N 1
ATOM 1333 C CA . VAL A 1 171 ? -21.414 -5.418 19.043 1.00 43.75 171 VAL A CA 1
ATOM 1334 C C . VAL A 1 171 ? -20.800 -6.292 17.957 1.00 43.75 171 VAL A C 1
ATOM 1336 O O . VAL A 1 171 ? -19.642 -6.700 18.049 1.00 43.75 171 VAL A O 1
ATOM 1339 N N . THR A 1 172 ? -21.582 -6.590 16.922 1.00 36.09 172 THR A N 1
ATOM 1340 C CA . THR A 1 172 ? -21.067 -7.166 15.676 1.00 36.09 172 THR A CA 1
ATOM 1341 C C . THR A 1 172 ? -20.526 -6.018 14.830 1.00 36.09 172 THR A C 1
ATOM 1343 O O . THR A 1 172 ? -21.267 -5.373 14.094 1.00 36.09 172 THR A O 1
ATOM 1346 N N . SER A 1 173 ? -19.246 -5.690 14.989 1.00 34.31 173 SER A N 1
ATOM 1347 C CA . SER A 1 173 ? -18.627 -4.605 14.232 1.00 34.31 173 SER A CA 1
ATOM 1348 C C . SER A 1 173 ? -18.244 -5.096 12.834 1.00 34.31 173 SER A C 1
ATOM 1350 O O . SER A 1 173 ? -17.222 -5.755 12.658 1.00 34.31 173 SER A O 1
ATOM 1352 N N . TYR A 1 174 ? -19.039 -4.749 11.819 1.00 31.33 174 TYR A N 1
ATOM 1353 C CA . TYR A 1 174 ? -18.634 -4.877 10.416 1.00 31.33 174 TYR A CA 1
ATOM 1354 C C . TYR A 1 174 ? -17.732 -3.701 10.044 1.00 31.33 174 TYR A C 1
ATOM 1356 O O . TYR A 1 174 ? -18.157 -2.752 9.388 1.00 31.33 174 TYR A O 1
ATOM 1364 N N . ILE A 1 175 ? -16.476 -3.726 10.489 1.00 37.69 175 ILE A N 1
ATOM 1365 C CA . ILE A 1 175 ? -15.563 -2.631 10.168 1.00 37.69 175 ILE A CA 1
ATOM 1366 C C . ILE A 1 175 ? -14.995 -2.849 8.768 1.00 37.69 175 ILE A C 1
ATOM 1368 O O . ILE A 1 175 ? -14.142 -3.704 8.531 1.00 37.69 175 ILE A O 1
ATOM 1372 N N . ARG A 1 176 ? -15.498 -2.060 7.816 1.00 36.50 176 ARG A N 1
ATOM 1373 C CA . ARG A 1 176 ? -14.934 -1.937 6.471 1.00 36.50 176 ARG A CA 1
ATOM 1374 C C . ARG A 1 176 ? -13.776 -0.952 6.519 1.00 36.50 176 ARG A C 1
ATOM 1376 O O . ARG A 1 176 ? -13.991 0.254 6.576 1.00 36.50 176 ARG A O 1
ATOM 1383 N N . PHE A 1 177 ? -12.555 -1.462 6.456 1.00 37.72 177 PHE A N 1
ATOM 1384 C CA . PHE A 1 177 ? -11.378 -0.622 6.279 1.00 37.72 177 PHE A CA 1
ATOM 1385 C C . PHE A 1 177 ? -11.094 -0.450 4.798 1.00 37.72 177 PHE A C 1
ATOM 1387 O O . PHE A 1 177 ? -11.137 -1.409 4.025 1.00 37.72 177 PHE A O 1
ATOM 1394 N N . MET A 1 178 ? -10.789 0.783 4.411 1.00 38.22 178 MET A N 1
ATOM 1395 C CA . MET A 1 178 ? -10.320 1.084 3.070 1.00 38.22 178 MET A CA 1
ATOM 1396 C C . MET A 1 178 ? -8.809 1.266 3.116 1.00 38.22 178 MET A C 1
ATOM 1398 O O . MET A 1 178 ? -8.294 2.125 3.834 1.00 38.22 178 MET A O 1
ATOM 1402 N N . LEU A 1 179 ? -8.120 0.444 2.333 1.00 39.59 179 LEU A N 1
ATOM 1403 C CA . LEU A 1 179 ? -6.732 0.655 1.974 1.00 39.59 179 LEU A CA 1
ATOM 1404 C C . LEU A 1 179 ? -6.705 1.387 0.642 1.00 39.59 179 LEU A C 1
ATOM 1406 O O . LEU A 1 179 ? -7.062 0.833 -0.398 1.00 39.59 179 LEU A O 1
ATOM 1410 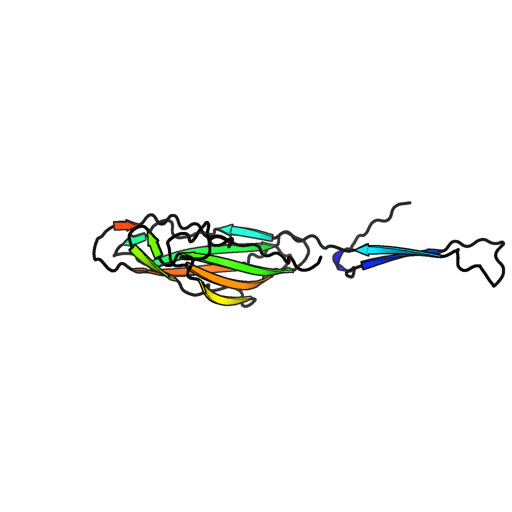N N . LEU A 1 180 ? -6.304 2.654 0.681 1.00 39.53 180 LEU A N 1
ATOM 1411 C CA . LEU A 1 180 ? -6.021 3.390 -0.540 1.00 39.53 180 LEU A CA 1
ATOM 1412 C C . LEU A 1 180 ? -4.590 3.074 -0.958 1.00 39.53 180 LEU A C 1
ATOM 1414 O O . LEU A 1 180 ? -3.628 3.589 -0.385 1.00 39.53 180 LEU A O 1
ATOM 1418 N N . ASN A 1 181 ? -4.465 2.223 -1.973 1.00 36.03 181 ASN A N 1
ATOM 1419 C CA . ASN A 1 181 ? -3.218 2.040 -2.699 1.00 36.03 181 ASN A CA 1
ATOM 1420 C C . ASN A 1 181 ? -2.958 3.292 -3.544 1.00 36.03 181 ASN A C 1
ATOM 1422 O O . ASN A 1 181 ? -3.325 3.352 -4.715 1.00 36.03 181 ASN A O 1
ATOM 1426 N N . ASN A 1 182 ? -2.291 4.290 -2.966 1.00 34.91 182 ASN A N 1
ATOM 1427 C CA . ASN A 1 182 ? -1.588 5.291 -3.761 1.00 34.91 182 ASN A CA 1
ATOM 1428 C C . ASN A 1 182 ? -0.227 4.709 -4.156 1.00 34.91 182 ASN A C 1
ATOM 1430 O O . ASN A 1 182 ? 0.817 5.113 -3.649 1.00 34.91 182 ASN A O 1
ATOM 1434 N N . VAL A 1 183 ? -0.241 3.730 -5.064 1.00 30.23 183 VAL A N 1
ATOM 1435 C CA . VAL A 1 183 ? 0.963 3.404 -5.833 1.00 30.23 183 VAL A CA 1
ATOM 1436 C C . VAL A 1 183 ? 1.228 4.620 -6.714 1.00 30.23 183 VAL A C 1
ATOM 1438 O O . VAL A 1 183 ? 0.347 5.014 -7.475 1.00 30.23 183 VAL A O 1
ATOM 1441 N N . CYS A 1 184 ? 2.387 5.254 -6.516 1.00 28.81 184 CYS A N 1
ATOM 1442 C CA . CYS A 1 184 ? 2.862 6.480 -7.160 1.00 28.81 184 CYS A CA 1
ATOM 1443 C C . CYS A 1 184 ? 2.109 6.864 -8.442 1.00 28.81 184 CYS A C 1
ATOM 1445 O O . CYS A 1 184 ? 2.455 6.447 -9.543 1.00 28.81 184 CYS A O 1
ATOM 1447 N N . LYS A 1 185 ? 1.118 7.745 -8.296 1.00 25.33 185 LYS A N 1
ATOM 1448 C CA . LYS A 1 185 ? 0.513 8.490 -9.403 1.00 25.33 185 LYS A CA 1
ATOM 1449 C C . LYS A 1 185 ? 1.266 9.811 -9.589 1.00 25.33 185 LYS A C 1
ATOM 1451 O O . LYS A 1 185 ? 0.668 10.875 -9.588 1.00 25.33 185 LYS A O 1
ATOM 1456 N N . HIS A 1 186 ? 2.592 9.734 -9.674 1.00 25.53 186 HIS A N 1
ATOM 1457 C CA . HIS A 1 186 ? 3.465 10.850 -10.042 1.00 25.53 186 HIS A CA 1
ATOM 1458 C C . HIS A 1 186 ? 4.664 10.318 -10.826 1.00 25.53 186 HIS A C 1
ATOM 1460 O O . HIS A 1 186 ? 5.783 10.262 -10.333 1.00 25.53 186 HIS A O 1
ATOM 1466 N N . MET A 1 187 ? 4.383 9.889 -12.052 1.00 27.97 187 MET A N 1
ATOM 1467 C CA . MET A 1 187 ? 5.320 9.928 -13.173 1.00 27.97 187 MET A CA 1
ATOM 1468 C C . MET A 1 187 ? 4.461 9.842 -14.443 1.00 27.97 187 MET A C 1
ATOM 1470 O O . MET A 1 187 ? 4.240 8.768 -15.002 1.00 27.97 187 MET A O 1
ATOM 1474 N N . PHE A 1 188 ? 3.831 10.972 -14.771 1.00 32.41 188 PHE A N 1
ATOM 1475 C CA . PHE A 1 188 ? 3.323 11.255 -16.112 1.00 32.41 188 PHE A CA 1
ATOM 1476 C C . PHE A 1 188 ? 4.383 12.077 -16.832 1.00 32.41 188 PHE A C 1
ATOM 1478 O O . PHE A 1 188 ? 4.978 12.943 -16.147 1.00 32.41 188 PHE A O 1
#